Protein AF-A0A2M8B486-F1 (afdb_monomer_lite)

Foldseek 3Di:
DPPPVVVVVCVVVVVVVVVVPPPPPPQWDQDDDDPDGIDRPLLVLLVVLLVVLVVVVLCVVPVVLSVVLVVLSVVLVVCVVVVVPVVSSVSSNVSSVSSNCRPDPDDDDDDDDDDDDDDDDPDDDPLDDKDKDKDWVVNDDAAQDKIKIWMAIDQAQWKAKDPPRGTDHRIDMDIDGHRDDDDIDMDGHGD

Sequence (191 aa):
MQNRSMLKIVAAVGAFMFLGVLAGCAGLEYAPKRSIMYYHKELPAAERAVEAARAAGKDKECPAEFQAAEKAKNDAYEIYWSCRTKEGIAKANESAALAKALCPPKPVPVVVVAPPPPPPPPAPAPAVAPAVSLSANPPAVDAGKCTTLFWSSENADGASIDHGIGDVGKSGSRQVCPTATTLYTVTAMGA

Secondary structure (DSSP, 8-state):
--HHHHHHHHHHHHHHHHHHTT--TTSEEEEEETTEEEEETHHHHHHHHHHHHHHTTHHHHSHHHHHHHHHHHHHHHHHHHTT-HHHHHHHHHHHHHHHHT-S-S-PPP--------SS-PPPPPP-PPPEEEEEEESS---TT--EEEEEEEESEEEEEETTTTEEE-SEEEEEE--SS-----EEEEE-

Structure (mmCIF, N/CA/C/O backbone):
data_AF-A0A2M8B486-F1
#
_entry.id   AF-A0A2M8B486-F1
#
loop_
_atom_site.group_PDB
_atom_site.id
_atom_site.type_symbol
_atom_site.label_atom_id
_atom_site.label_alt_id
_atom_site.label_comp_id
_atom_site.label_asym_id
_atom_site.label_entity_id
_atom_site.label_seq_id
_atom_site.pdbx_PDB_ins_code
_atom_site.Cartn_x
_atom_site.Cartn_y
_atom_site.Cartn_z
_atom_site.occupancy
_atom_site.B_iso_or_equiv
_atom_site.auth_seq_id
_atom_site.auth_comp_id
_atom_site.auth_asym_id
_atom_site.auth_atom_id
_atom_site.pdbx_PDB_model_num
ATOM 1 N N . MET A 1 1 ? 53.245 3.792 36.524 1.00 49.22 1 MET A N 1
ATOM 2 C CA . MET A 1 1 ? 51.823 4.144 36.291 1.00 49.22 1 MET A CA 1
ATOM 3 C C . MET A 1 1 ? 51.512 4.232 34.786 1.00 49.22 1 MET A C 1
ATOM 5 O O . MET A 1 1 ? 51.006 5.245 34.333 1.00 49.22 1 MET A O 1
ATOM 9 N N . GLN A 1 2 ? 51.791 3.182 33.998 1.00 51.16 2 GLN A N 1
ATOM 10 C CA . GLN A 1 2 ? 51.629 3.226 32.526 1.00 51.16 2 GLN A CA 1
ATOM 11 C C . GLN A 1 2 ? 50.678 2.140 31.970 1.00 51.16 2 GLN A C 1
ATOM 13 O O . GLN A 1 2 ? 50.113 2.313 30.897 1.00 51.16 2 GLN A O 1
ATOM 18 N N . ASN A 1 3 ? 50.373 1.086 32.744 1.00 50.91 3 ASN A N 1
ATOM 19 C CA . ASN A 1 3 ? 49.586 -0.065 32.263 1.00 50.91 3 ASN A CA 1
ATOM 20 C C . ASN A 1 3 ? 48.061 0.025 32.462 1.00 50.91 3 ASN A C 1
ATOM 22 O O . ASN A 1 3 ? 47.328 -0.756 31.863 1.00 50.91 3 ASN A O 1
ATOM 26 N N . ARG A 1 4 ? 47.542 0.949 33.287 1.00 51.78 4 ARG A N 1
ATOM 27 C CA . ARG A 1 4 ? 46.089 1.030 33.566 1.00 51.78 4 ARG A CA 1
ATOM 28 C C . ARG A 1 4 ? 45.306 1.869 32.550 1.00 51.78 4 ARG A C 1
ATOM 30 O O . ARG A 1 4 ? 44.139 1.571 32.317 1.00 51.78 4 ARG A O 1
ATOM 37 N N . SER A 1 5 ? 45.933 2.876 31.935 1.00 53.91 5 SER A N 1
ATOM 38 C CA . SER A 1 5 ? 45.291 3.679 30.877 1.00 53.91 5 SER A CA 1
ATOM 39 C C . SER A 1 5 ? 45.311 2.975 29.525 1.00 53.91 5 SER A C 1
ATOM 41 O O . SER A 1 5 ? 44.316 3.018 28.810 1.00 53.91 5 SER A O 1
ATOM 43 N N . MET A 1 6 ? 46.392 2.263 29.197 1.00 52.47 6 MET A N 1
ATOM 44 C CA . MET A 1 6 ? 46.506 1.567 27.914 1.00 52.47 6 MET A CA 1
ATOM 45 C C . MET A 1 6 ? 45.517 0.393 27.807 1.00 52.47 6 MET A C 1
ATOM 47 O O . MET A 1 6 ? 44.898 0.214 26.767 1.00 52.47 6 MET A O 1
ATOM 51 N N . LEU A 1 7 ? 45.262 -0.327 28.909 1.00 49.34 7 LEU A N 1
ATOM 52 C CA . LEU A 1 7 ? 44.279 -1.419 28.949 1.00 49.34 7 LEU A CA 1
ATOM 53 C C . LEU A 1 7 ? 42.830 -0.926 28.772 1.00 49.34 7 LEU A C 1
ATOM 55 O O . LEU A 1 7 ? 42.022 -1.604 28.145 1.00 49.34 7 LEU A O 1
ATOM 59 N N . LYS A 1 8 ? 42.501 0.274 29.272 1.00 52.25 8 LYS A N 1
ATOM 60 C CA . LYS A 1 8 ? 41.175 0.888 29.083 1.00 52.25 8 LYS A CA 1
ATOM 61 C C . LYS A 1 8 ? 40.970 1.403 27.659 1.00 52.25 8 LYS A C 1
ATOM 63 O O . LYS A 1 8 ? 39.870 1.283 27.133 1.00 52.25 8 LYS A O 1
ATOM 68 N N . ILE A 1 9 ? 42.021 1.926 27.026 1.00 53.03 9 ILE A N 1
ATOM 69 C CA . ILE A 1 9 ? 41.973 2.377 25.628 1.00 53.03 9 ILE A CA 1
ATOM 70 C C . ILE A 1 9 ? 41.895 1.171 24.681 1.00 53.03 9 ILE A C 1
ATOM 72 O O . ILE A 1 9 ? 41.074 1.176 23.773 1.00 53.03 9 ILE A O 1
ATOM 76 N N . VAL A 1 10 ? 42.650 0.096 24.934 1.00 53.81 10 VAL A N 1
ATOM 77 C CA . VAL A 1 10 ? 42.570 -1.150 24.147 1.00 53.81 10 VAL A CA 1
ATOM 78 C C . VAL A 1 10 ? 41.212 -1.844 24.322 1.00 53.81 10 VAL A C 1
ATOM 80 O O . VAL A 1 10 ? 40.665 -2.342 23.344 1.00 53.81 10 VAL A O 1
ATOM 83 N N . ALA A 1 11 ? 40.609 -1.813 25.517 1.00 51.97 11 ALA A N 1
ATOM 84 C CA . ALA A 1 11 ? 39.259 -2.341 25.737 1.00 51.97 11 ALA A CA 1
ATOM 85 C C . ALA A 1 11 ? 38.162 -1.493 25.060 1.00 51.97 11 ALA A C 1
ATOM 87 O O . ALA A 1 11 ? 37.227 -2.051 24.491 1.00 51.97 11 ALA A O 1
ATOM 88 N N . ALA A 1 12 ? 38.284 -0.161 25.067 1.00 49.56 12 ALA A N 1
ATOM 89 C CA . ALA A 1 12 ? 37.322 0.733 24.417 1.00 49.56 12 ALA A CA 1
ATOM 90 C C . ALA A 1 12 ? 37.430 0.698 22.883 1.00 49.56 12 ALA A C 1
ATOM 92 O O . ALA A 1 12 ? 36.411 0.669 22.197 1.00 49.56 12 ALA A O 1
ATOM 93 N N . VAL A 1 13 ? 38.650 0.628 22.341 1.00 52.00 13 VAL A N 1
ATOM 94 C CA . VAL A 1 13 ? 38.891 0.494 20.896 1.00 52.00 13 VAL A CA 1
ATOM 95 C C . VAL A 1 13 ? 38.542 -0.918 20.418 1.00 52.00 13 VAL A C 1
ATOM 97 O O . VAL A 1 13 ? 37.916 -1.050 19.375 1.00 52.00 13 VAL A O 1
ATOM 100 N N . GLY A 1 14 ? 38.827 -1.965 21.201 1.00 47.16 14 GLY A N 1
ATOM 101 C CA . GLY A 1 14 ? 38.457 -3.351 20.888 1.00 47.16 14 GLY A CA 1
ATOM 102 C C . GLY A 1 14 ? 36.947 -3.615 20.907 1.00 47.16 14 GLY A C 1
ATOM 103 O O . GLY A 1 14 ? 36.447 -4.328 20.039 1.00 47.16 14 GLY A O 1
ATOM 104 N N . ALA A 1 15 ? 36.200 -2.990 21.825 1.00 50.72 15 ALA A N 1
ATOM 105 C CA . ALA A 1 15 ? 34.739 -3.091 21.868 1.00 50.72 15 ALA A CA 1
ATOM 106 C C . ALA A 1 15 ? 34.063 -2.335 20.709 1.00 50.72 15 ALA A C 1
ATOM 108 O O . ALA A 1 15 ? 33.085 -2.824 20.148 1.00 50.72 15 ALA A O 1
ATOM 109 N N . PHE A 1 16 ? 34.613 -1.190 20.288 1.00 48.75 16 PHE A N 1
ATOM 110 C CA . PHE A 1 16 ? 34.116 -0.462 19.115 1.00 48.75 16 PHE A CA 1
ATOM 111 C C . PHE A 1 16 ? 34.514 -1.130 17.788 1.00 48.75 16 PHE A C 1
ATOM 113 O O . PHE A 1 16 ? 33.738 -1.099 16.836 1.00 48.75 16 PHE A O 1
ATOM 120 N N . MET A 1 17 ? 35.676 -1.795 17.722 1.00 46.78 17 MET A N 1
ATOM 121 C CA . MET A 1 17 ? 36.088 -2.562 16.538 1.00 46.78 17 MET A CA 1
ATOM 122 C C . MET A 1 17 ? 35.272 -3.853 16.369 1.00 46.78 17 MET A C 1
ATOM 124 O O . MET A 1 17 ? 34.935 -4.202 15.244 1.00 46.78 17 MET A O 1
ATOM 128 N N . PHE A 1 18 ? 34.865 -4.525 17.454 1.00 48.09 18 PHE A N 1
ATOM 129 C CA . PHE A 1 18 ? 33.963 -5.686 17.361 1.00 48.09 18 PHE A CA 1
ATOM 130 C C . PHE A 1 18 ? 32.520 -5.308 16.983 1.00 48.09 18 PHE A C 1
ATOM 132 O O . PHE A 1 18 ? 31.848 -6.082 16.306 1.00 48.09 18 PHE A O 1
ATOM 139 N N . LEU A 1 19 ? 32.061 -4.106 17.348 1.00 51.62 19 LEU A N 1
ATOM 140 C CA . LEU A 1 19 ? 30.770 -3.558 16.904 1.00 51.62 19 LEU A CA 1
ATOM 141 C C . LEU A 1 19 ? 30.806 -2.976 15.478 1.00 51.62 19 LEU A C 1
ATOM 143 O O . LEU A 1 19 ? 29.752 -2.813 14.868 1.00 51.62 19 LEU A O 1
ATOM 147 N N . GLY A 1 20 ? 31.992 -2.684 14.933 1.00 49.03 20 GLY A N 1
ATOM 148 C CA . GLY A 1 20 ? 32.162 -2.110 13.592 1.00 49.03 20 GLY A CA 1
ATOM 149 C C . GLY A 1 20 ? 32.431 -3.120 12.468 1.00 49.03 20 GLY A C 1
ATOM 150 O O . GLY A 1 20 ? 32.193 -2.804 11.307 1.00 49.03 20 GLY A O 1
ATOM 151 N N . VAL A 1 21 ? 32.904 -4.333 12.778 1.00 50.09 21 VAL A N 1
ATOM 152 C CA . VAL A 1 21 ? 33.402 -5.297 11.766 1.00 50.09 21 VAL A CA 1
ATOM 153 C C . VAL A 1 21 ? 32.325 -6.259 11.226 1.00 50.09 21 VAL A C 1
ATOM 155 O O . VAL A 1 21 ? 32.546 -6.927 10.222 1.00 50.09 21 VAL A O 1
ATOM 158 N N . LEU A 1 22 ? 31.115 -6.272 11.795 1.00 52.28 22 LEU A N 1
ATOM 159 C CA . LEU A 1 22 ? 29.965 -7.004 11.231 1.00 52.28 22 LEU A CA 1
ATOM 160 C C . LEU A 1 22 ? 29.017 -6.118 10.407 1.00 52.28 22 LEU A C 1
ATOM 162 O O . LEU A 1 22 ? 27.930 -6.553 10.028 1.00 52.28 22 LEU A O 1
ATOM 166 N N . ALA A 1 23 ? 29.422 -4.892 10.071 1.00 53.28 23 ALA A N 1
ATOM 167 C CA . ALA A 1 23 ? 28.777 -4.135 9.005 1.00 53.28 23 ALA A CA 1
ATOM 168 C C . ALA A 1 23 ? 29.240 -4.708 7.656 1.00 53.28 23 ALA A C 1
ATOM 170 O O . ALA A 1 23 ? 30.125 -4.171 6.994 1.00 53.28 23 ALA A O 1
ATOM 171 N N . GLY A 1 24 ? 28.667 -5.852 7.272 1.00 47.78 24 GLY A N 1
ATOM 172 C CA . GLY A 1 24 ? 28.840 -6.438 5.950 1.00 47.78 24 GLY A CA 1
ATOM 173 C C . GLY A 1 24 ? 28.403 -5.443 4.874 1.00 47.78 24 GLY A C 1
ATOM 174 O O . GLY A 1 24 ? 27.223 -5.336 4.544 1.00 47.78 24 GLY A O 1
ATOM 175 N N . CYS A 1 25 ? 29.360 -4.723 4.295 1.00 45.41 25 CYS A N 1
ATOM 176 C CA . CYS A 1 25 ? 29.161 -3.803 3.173 1.00 45.41 25 CYS A CA 1
ATOM 177 C C . CYS A 1 25 ? 28.947 -4.539 1.833 1.00 45.41 25 CYS A C 1
ATOM 179 O O . CYS A 1 25 ? 29.426 -4.091 0.798 1.00 45.41 25 CYS A O 1
ATOM 181 N N . ALA A 1 26 ? 28.241 -5.675 1.843 1.00 59.41 26 ALA A N 1
ATOM 182 C CA . ALA A 1 26 ? 27.927 -6.474 0.655 1.00 59.41 26 ALA A CA 1
ATOM 183 C C . ALA A 1 26 ? 26.413 -6.656 0.425 1.00 59.41 26 ALA A C 1
ATOM 185 O O . ALA A 1 26 ? 26.010 -7.409 -0.453 1.00 59.41 26 ALA A O 1
ATOM 186 N N . GLY A 1 27 ? 25.553 -5.989 1.207 1.00 70.19 27 GLY A N 1
ATOM 187 C CA . GLY A 1 27 ? 24.091 -6.034 1.032 1.00 70.19 27 GLY A CA 1
ATOM 188 C C . GLY A 1 27 ? 23.426 -7.366 1.407 1.00 70.19 27 GLY A C 1
ATOM 189 O O . GLY A 1 27 ? 22.201 -7.420 1.493 1.00 70.19 27 GLY A O 1
ATOM 190 N N . LEU A 1 28 ? 24.214 -8.407 1.687 1.00 82.50 28 LEU A N 1
ATOM 191 C CA . LEU A 1 28 ? 23.763 -9.711 2.156 1.00 82.50 28 LEU A CA 1
ATOM 192 C C . LEU A 1 28 ? 24.060 -9.886 3.656 1.00 82.50 28 LEU A C 1
ATOM 194 O O . LEU A 1 28 ? 25.159 -9.592 4.122 1.00 82.50 28 LEU A O 1
ATOM 198 N N . GLU A 1 29 ? 23.079 -10.383 4.399 1.00 86.38 29 GLU A N 1
ATOM 199 C CA . GLU A 1 29 ? 23.121 -10.721 5.819 1.00 86.38 29 GLU A CA 1
ATOM 200 C C . GLU A 1 29 ? 23.006 -12.242 5.975 1.00 86.38 29 GLU A C 1
ATOM 202 O O . GLU A 1 29 ? 22.260 -12.918 5.257 1.00 86.38 29 GLU A O 1
ATOM 207 N N . TYR A 1 30 ? 23.776 -12.792 6.910 1.00 83.81 30 TYR A N 1
ATOM 208 C CA . TYR A 1 30 ? 23.681 -14.199 7.270 1.00 83.81 30 TYR A CA 1
ATOM 209 C C . TYR A 1 30 ? 22.398 -14.425 8.072 1.00 83.81 30 TYR A C 1
ATOM 211 O O . TYR A 1 30 ? 22.266 -13.944 9.196 1.00 83.81 30 TYR A O 1
ATOM 219 N N . ALA A 1 31 ? 21.454 -15.151 7.486 1.00 83.88 31 ALA A N 1
ATOM 220 C CA . ALA A 1 31 ? 20.162 -15.445 8.091 1.00 83.88 31 ALA A CA 1
ATOM 221 C C . ALA A 1 31 ? 19.650 -16.771 7.518 1.00 83.88 31 ALA A C 1
ATOM 223 O O . ALA A 1 31 ? 18.816 -16.772 6.615 1.00 83.88 31 ALA A O 1
ATOM 224 N N . PRO A 1 32 ? 20.206 -17.908 7.962 1.00 81.69 32 PRO A N 1
ATOM 225 C CA . PRO A 1 32 ? 19.958 -19.193 7.330 1.00 81.69 32 PRO A CA 1
ATOM 226 C C . PRO A 1 32 ? 18.470 -19.546 7.396 1.00 81.69 32 PRO A C 1
ATOM 228 O O . PRO A 1 32 ? 17.905 -19.752 8.470 1.00 81.69 32 PRO A O 1
ATOM 231 N N . LYS A 1 33 ? 17.841 -19.633 6.223 1.00 78.88 33 LYS A N 1
ATOM 232 C CA . LYS A 1 33 ? 16.454 -20.064 6.043 1.00 78.88 33 LYS A CA 1
ATOM 233 C C . LYS A 1 33 ? 16.382 -21.025 4.865 1.00 78.88 33 LYS A C 1
ATOM 235 O O . LYS A 1 33 ? 16.917 -20.772 3.788 1.00 78.88 33 LYS A O 1
ATOM 240 N N . ARG A 1 34 ? 15.689 -22.152 5.056 1.00 77.25 34 ARG A N 1
ATOM 241 C CA . ARG A 1 34 ? 15.673 -23.259 4.080 1.00 77.25 34 ARG A CA 1
ATOM 242 C C . ARG A 1 34 ? 17.115 -23.608 3.642 1.00 77.25 34 ARG A C 1
ATOM 244 O O . ARG A 1 34 ? 17.974 -23.798 4.496 1.00 77.25 34 ARG A O 1
ATOM 251 N N . SER A 1 35 ? 17.374 -23.686 2.335 1.00 75.88 35 SER A N 1
ATOM 252 C CA . SER A 1 35 ? 18.676 -24.026 1.740 1.00 75.88 35 SER A CA 1
ATOM 253 C C . SER A 1 35 ? 19.569 -22.812 1.440 1.00 75.88 35 SER A C 1
ATOM 255 O O . SER A 1 35 ? 20.649 -22.989 0.884 1.00 75.88 35 SER A O 1
ATOM 257 N N . ILE A 1 36 ? 19.136 -21.584 1.759 1.00 81.25 36 ILE A N 1
ATOM 258 C CA . ILE A 1 36 ? 19.895 -20.355 1.488 1.00 81.25 36 ILE A CA 1
ATOM 259 C C . ILE A 1 36 ? 20.463 -19.824 2.805 1.00 81.25 36 ILE A C 1
ATOM 261 O O . ILE A 1 36 ? 19.755 -19.644 3.793 1.00 81.25 36 ILE A O 1
ATOM 265 N N . MET A 1 37 ? 21.771 -19.585 2.813 1.00 83.75 37 MET A N 1
ATOM 266 C CA . MET A 1 37 ? 22.510 -19.163 4.004 1.00 83.75 37 MET A CA 1
ATOM 267 C C . MET A 1 37 ? 22.601 -17.633 4.136 1.00 83.75 37 MET A C 1
ATOM 269 O O . MET A 1 37 ? 22.623 -17.101 5.245 1.00 83.75 37 MET A O 1
ATOM 273 N N . TYR A 1 38 ? 22.603 -16.930 3.002 1.00 85.31 38 TYR A N 1
ATOM 274 C CA . TYR A 1 38 ? 22.754 -15.479 2.921 1.00 85.31 38 TYR A CA 1
ATOM 275 C C . TYR A 1 38 ? 21.577 -14.856 2.173 1.00 85.31 38 TYR A C 1
ATOM 277 O O . TYR A 1 38 ? 21.250 -15.265 1.058 1.00 85.31 38 TYR A O 1
ATOM 285 N N . TYR A 1 39 ? 20.964 -13.845 2.778 1.00 87.12 39 TYR A N 1
ATOM 286 C CA . TYR A 1 39 ? 19.828 -13.111 2.226 1.00 87.12 39 TYR A CA 1
ATOM 287 C C . TYR A 1 39 ? 20.156 -11.643 2.090 1.00 87.12 39 TYR A C 1
ATOM 289 O O . TYR A 1 39 ? 21.015 -11.139 2.797 1.00 87.12 39 TYR A O 1
ATOM 297 N N . HIS A 1 40 ? 19.436 -10.930 1.233 1.00 90.19 40 HIS A N 1
ATOM 298 C CA . HIS A 1 40 ? 19.507 -9.474 1.247 1.00 90.19 40 HIS A CA 1
ATOM 299 C C . HIS A 1 40 ? 19.037 -8.967 2.611 1.00 90.19 40 HIS A C 1
ATOM 301 O O . HIS A 1 40 ? 18.016 -9.441 3.113 1.00 90.19 40 HIS A O 1
ATOM 307 N N . LYS A 1 41 ? 19.807 -8.056 3.219 1.00 88.88 41 LYS A N 1
ATOM 308 C CA . LYS A 1 41 ? 19.651 -7.590 4.614 1.00 88.88 41 LYS A CA 1
ATOM 309 C C . LYS A 1 41 ? 18.225 -7.157 4.977 1.00 88.88 41 LYS A C 1
ATOM 311 O O . LYS A 1 41 ? 17.831 -7.206 6.137 1.00 88.88 41 LYS A O 1
ATOM 316 N N . GLU A 1 42 ? 17.439 -6.734 3.992 1.00 90.50 42 GLU A N 1
ATOM 317 C CA . GLU A 1 42 ? 16.063 -6.279 4.150 1.00 90.50 42 GLU A CA 1
ATOM 318 C C . GLU A 1 42 ? 15.125 -7.415 4.576 1.00 90.50 42 GLU A C 1
ATOM 320 O O . GLU A 1 42 ? 14.239 -7.185 5.398 1.00 90.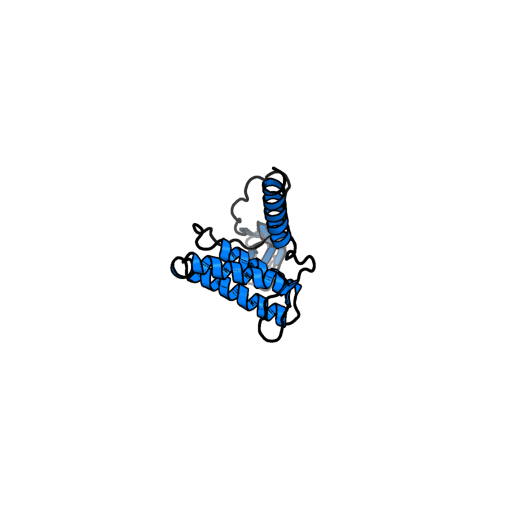50 42 GLU A O 1
ATOM 325 N N . LEU A 1 43 ? 15.340 -8.646 4.091 1.00 89.25 43 LEU A N 1
ATOM 326 C CA . LEU A 1 43 ? 14.516 -9.799 4.464 1.00 89.25 43 LEU A CA 1
ATOM 327 C C . LEU A 1 43 ? 14.704 -10.189 5.951 1.00 89.25 43 LEU A C 1
ATOM 329 O O . LEU A 1 43 ? 13.706 -10.221 6.680 1.00 89.25 43 LEU A O 1
ATOM 333 N N . PRO A 1 44 ? 15.937 -10.379 6.467 1.00 92.44 44 PRO A N 1
ATOM 334 C CA . PRO A 1 44 ? 16.163 -10.600 7.898 1.00 92.44 44 PRO A CA 1
ATOM 335 C C . PRO A 1 44 ? 15.796 -9.388 8.762 1.00 92.44 44 PRO A C 1
ATOM 337 O O . PRO A 1 44 ? 15.322 -9.544 9.888 1.00 92.44 44 PRO A O 1
ATOM 340 N N . ALA A 1 45 ? 15.964 -8.164 8.255 1.00 86.25 45 ALA A N 1
ATOM 341 C CA . ALA A 1 45 ? 15.541 -6.966 8.974 1.00 86.25 45 ALA A CA 1
ATOM 342 C C . ALA A 1 45 ? 14.016 -6.891 9.162 1.00 86.25 45 ALA A C 1
ATOM 344 O O . ALA A 1 45 ? 13.567 -6.463 10.228 1.00 86.25 45 ALA A O 1
ATOM 345 N N . ALA A 1 46 ? 13.224 -7.320 8.173 1.00 83.06 46 ALA A N 1
ATOM 346 C CA . ALA A 1 46 ? 11.767 -7.396 8.283 1.00 83.06 46 ALA A CA 1
ATOM 347 C C . ALA A 1 46 ? 11.324 -8.389 9.364 1.00 83.06 46 ALA A C 1
ATOM 349 O O . ALA A 1 46 ? 10.448 -8.079 10.169 1.00 83.06 46 ALA A O 1
ATOM 350 N N . GLU A 1 47 ? 11.987 -9.542 9.455 1.00 92.94 47 GLU A N 1
ATOM 351 C CA . GLU A 1 47 ? 11.783 -10.488 10.556 1.00 92.94 47 GLU A CA 1
ATOM 352 C C . GLU A 1 47 ? 12.079 -9.881 11.915 1.00 92.94 47 GLU A C 1
ATOM 354 O O . GLU A 1 47 ? 11.229 -9.930 12.801 1.00 92.94 47 GLU A O 1
ATOM 359 N N . ARG A 1 48 ? 13.254 -9.262 12.070 1.00 91.94 48 ARG A N 1
ATOM 360 C CA . ARG A 1 48 ? 13.629 -8.602 13.324 1.00 91.94 48 ARG A CA 1
ATOM 361 C C . ARG A 1 48 ? 12.611 -7.531 13.724 1.00 91.94 48 ARG A C 1
ATOM 363 O O . ARG A 1 48 ? 12.330 -7.386 14.907 1.00 91.94 48 ARG A O 1
ATOM 370 N N . ALA A 1 49 ? 12.039 -6.804 12.762 1.00 85.25 49 ALA A N 1
ATOM 371 C CA . ALA A 1 49 ? 11.007 -5.803 13.025 1.00 85.25 49 ALA A CA 1
ATOM 372 C C . ALA A 1 49 ? 9.680 -6.425 13.499 1.00 85.25 49 ALA A C 1
ATOM 374 O O . ALA A 1 49 ? 9.107 -5.956 14.480 1.00 85.25 49 ALA A O 1
ATOM 375 N N . VAL A 1 50 ? 9.211 -7.490 12.841 1.00 87.50 50 VAL A N 1
ATOM 376 C CA . VAL A 1 50 ? 7.990 -8.217 13.234 1.00 87.50 50 VAL A CA 1
ATOM 377 C C . VAL A 1 50 ? 8.151 -8.865 14.614 1.00 87.50 50 VAL A C 1
ATOM 379 O O . VAL A 1 50 ? 7.257 -8.750 15.451 1.00 87.50 50 VAL A O 1
ATOM 382 N N . GLU A 1 51 ? 9.301 -9.480 14.894 1.00 89.81 51 GLU A N 1
ATOM 383 C CA . GLU A 1 51 ? 9.589 -10.071 16.206 1.00 89.81 51 GLU A CA 1
ATOM 384 C C . GLU A 1 51 ? 9.722 -9.012 17.304 1.00 89.81 51 GLU A C 1
ATOM 386 O O . GLU A 1 51 ? 9.218 -9.203 18.407 1.00 89.81 51 GLU A O 1
ATOM 391 N N . ALA A 1 52 ? 10.324 -7.854 17.013 1.00 86.81 52 ALA A N 1
ATOM 392 C CA . ALA A 1 52 ? 10.353 -6.741 17.959 1.00 86.81 52 ALA A CA 1
ATOM 393 C C . ALA A 1 52 ? 8.937 -6.242 18.297 1.00 86.81 52 ALA A C 1
ATOM 395 O O . ALA A 1 52 ? 8.646 -5.954 19.458 1.00 86.81 52 ALA A O 1
ATOM 396 N N . ALA A 1 53 ? 8.035 -6.186 17.313 1.00 86.94 53 ALA A N 1
ATOM 397 C CA . ALA A 1 53 ? 6.644 -5.819 17.557 1.00 86.94 53 ALA A CA 1
ATOM 398 C C . ALA A 1 53 ? 5.885 -6.878 18.371 1.00 86.94 53 ALA A C 1
ATOM 400 O O . ALA A 1 53 ? 5.109 -6.531 19.263 1.00 86.94 53 ALA A O 1
ATOM 401 N N . ARG A 1 54 ? 6.150 -8.165 18.120 1.00 92.00 54 ARG A N 1
ATOM 402 C CA . ARG A 1 54 ? 5.627 -9.274 18.929 1.00 92.00 54 ARG A CA 1
ATOM 403 C C . ARG A 1 54 ? 6.120 -9.182 20.372 1.00 92.00 54 ARG A C 1
ATOM 405 O O . ARG A 1 54 ? 5.331 -9.288 21.303 1.00 92.00 54 ARG A O 1
ATOM 412 N N . ALA A 1 55 ? 7.411 -8.919 20.568 1.00 91.12 55 ALA A N 1
ATOM 413 C CA . ALA A 1 55 ? 8.005 -8.723 21.889 1.00 91.12 55 ALA A CA 1
ATOM 414 C C . ALA A 1 55 ? 7.403 -7.514 22.628 1.00 91.12 55 ALA A C 1
ATOM 416 O O . ALA A 1 55 ? 7.304 -7.528 23.853 1.00 91.12 55 ALA A O 1
ATOM 417 N N . ALA A 1 56 ? 6.946 -6.500 21.890 1.00 85.12 56 ALA A N 1
ATOM 418 C CA . ALA A 1 56 ? 6.207 -5.359 22.421 1.00 85.12 56 ALA A CA 1
ATOM 419 C C . ALA A 1 56 ? 4.705 -5.637 22.666 1.00 85.12 56 ALA A C 1
ATOM 421 O O . ALA A 1 56 ? 3.978 -4.719 23.039 1.00 85.12 56 ALA A O 1
ATOM 422 N N . GLY A 1 57 ? 4.222 -6.868 22.454 1.00 88.69 57 GLY A N 1
ATOM 423 C CA . GLY A 1 57 ? 2.828 -7.271 22.685 1.00 88.69 57 GLY A CA 1
ATOM 424 C C . GLY A 1 57 ? 1.830 -6.788 21.628 1.00 88.69 57 GLY A C 1
ATOM 425 O O . GLY A 1 57 ? 0.617 -6.888 21.832 1.00 88.69 57 GLY A O 1
ATOM 426 N N . LYS A 1 58 ? 2.314 -6.265 20.494 1.00 85.00 58 LYS A N 1
ATOM 427 C CA . LYS A 1 58 ? 1.472 -5.693 19.428 1.00 85.00 58 LYS A CA 1
ATOM 428 C C . LYS A 1 58 ? 0.612 -6.740 18.723 1.00 85.00 58 LYS A C 1
ATOM 430 O O . LYS A 1 58 ? -0.446 -6.412 18.201 1.00 85.00 58 LYS A O 1
ATOM 435 N N . ASP A 1 59 ? 1.024 -8.001 18.776 1.00 88.38 59 ASP A N 1
ATOM 436 C CA . ASP A 1 59 ? 0.263 -9.157 18.306 1.00 88.38 59 ASP A CA 1
ATOM 437 C C . ASP A 1 59 ? -1.058 -9.362 19.064 1.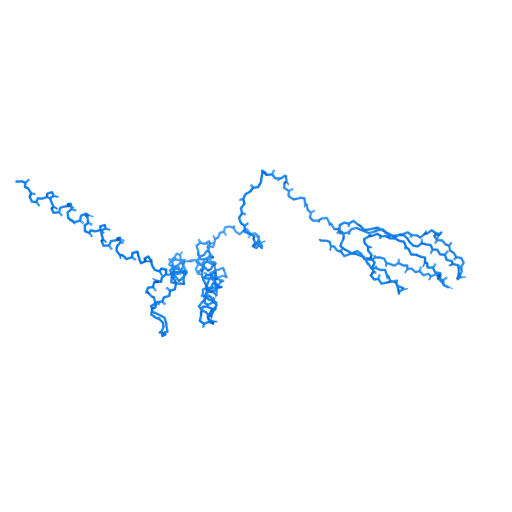00 88.38 59 ASP A C 1
ATOM 439 O O . ASP A 1 59 ? -2.024 -9.860 18.490 1.00 88.38 59 ASP A O 1
ATOM 443 N N . LYS A 1 60 ? -1.118 -8.948 20.335 1.00 89.38 60 LYS A N 1
ATOM 444 C CA . LYS A 1 60 ? -2.334 -8.998 21.164 1.00 89.38 60 LYS A CA 1
ATOM 445 C C . LYS A 1 60 ? -3.126 -7.696 21.114 1.00 89.38 60 LYS A C 1
ATOM 447 O O . LYS A 1 60 ? -4.349 -7.722 21.192 1.00 89.38 60 LYS A O 1
ATOM 452 N N . GLU A 1 61 ? -2.422 -6.572 21.018 1.00 83.38 61 GLU A N 1
ATOM 453 C CA . GLU A 1 61 ? -3.003 -5.229 21.081 1.00 83.38 61 GLU A CA 1
ATOM 454 C C . GLU A 1 61 ? -3.702 -4.834 19.766 1.00 83.38 61 GLU A C 1
ATOM 456 O O . GLU A 1 61 ? -4.787 -4.257 19.795 1.00 83.38 61 GLU A O 1
ATOM 461 N N . CYS A 1 62 ? -3.129 -5.198 18.613 1.00 83.81 62 CYS A N 1
ATOM 462 C CA . CYS A 1 62 ? -3.718 -4.981 17.289 1.00 83.81 62 CYS A CA 1
ATOM 463 C C . CYS A 1 62 ? -3.466 -6.195 16.362 1.00 83.81 62 CYS A C 1
ATOM 465 O O . CYS A 1 62 ? -2.568 -6.183 15.512 1.00 83.81 62 CYS A O 1
ATOM 467 N N . PRO A 1 63 ? -4.242 -7.288 16.527 1.00 85.56 63 PRO A N 1
ATOM 468 C CA . PRO A 1 63 ? -3.962 -8.564 15.870 1.00 85.56 63 PRO A CA 1
ATOM 469 C C . PRO A 1 63 ? -4.113 -8.509 14.346 1.00 85.56 63 PRO A C 1
ATOM 471 O O . PRO A 1 63 ? -3.347 -9.161 13.642 1.00 85.56 63 PRO A O 1
ATOM 474 N N . ALA A 1 64 ? -5.060 -7.735 13.810 1.00 83.94 64 ALA A N 1
ATOM 475 C CA . ALA A 1 64 ? -5.286 -7.661 12.365 1.00 83.94 64 ALA A CA 1
ATOM 476 C C . ALA A 1 64 ? -4.114 -6.978 11.640 1.00 83.94 64 ALA A C 1
ATOM 478 O O . ALA A 1 64 ? -3.616 -7.474 10.628 1.00 83.94 64 ALA A O 1
ATOM 479 N N . GLU A 1 65 ? -3.635 -5.866 12.189 1.00 82.81 65 GLU A N 1
ATOM 480 C CA . GLU A 1 65 ? -2.500 -5.103 11.682 1.00 82.81 65 GLU A CA 1
ATOM 481 C C . GLU A 1 65 ? -1.201 -5.904 11.817 1.00 82.81 65 GLU A C 1
ATOM 483 O O . GLU A 1 65 ? -0.400 -5.955 10.880 1.00 82.81 65 GLU A O 1
ATOM 488 N N . PHE A 1 66 ? -1.018 -6.595 12.948 1.00 87.44 66 PHE A N 1
ATOM 489 C CA . PHE A 1 66 ? 0.122 -7.485 13.150 1.00 87.44 66 PHE A CA 1
ATOM 490 C C . PHE A 1 66 ? 0.130 -8.624 12.117 1.00 87.44 66 PHE A C 1
ATOM 492 O O . PHE A 1 66 ? 1.154 -8.862 11.472 1.00 87.44 66 PHE A O 1
ATOM 499 N N . GLN A 1 67 ? -1.019 -9.268 11.874 1.00 87.88 67 GLN A N 1
ATOM 500 C CA . GLN A 1 67 ? -1.149 -10.308 10.846 1.00 87.88 67 GLN A CA 1
ATOM 501 C C . GLN A 1 67 ? -0.856 -9.785 9.432 1.00 87.88 67 GLN A C 1
ATOM 503 O O . GLN A 1 67 ? -0.250 -10.496 8.629 1.00 87.88 67 GLN A O 1
ATOM 508 N N . ALA A 1 68 ? -1.208 -8.535 9.114 1.00 83.31 68 ALA A N 1
ATOM 509 C CA . ALA A 1 68 ? -0.847 -7.925 7.834 1.00 83.31 68 ALA A CA 1
ATOM 510 C C . ALA A 1 68 ? 0.679 -7.770 7.674 1.00 83.31 68 ALA A C 1
ATOM 512 O O . ALA A 1 68 ? 1.221 -8.087 6.610 1.00 83.31 68 ALA A O 1
ATOM 513 N N . ALA A 1 69 ? 1.386 -7.357 8.733 1.00 82.81 69 ALA A N 1
ATOM 514 C CA . ALA A 1 69 ? 2.847 -7.269 8.733 1.00 82.81 69 ALA A CA 1
ATOM 515 C C . ALA A 1 69 ? 3.509 -8.653 8.578 1.00 82.81 69 ALA A C 1
ATOM 517 O O . ALA A 1 69 ? 4.454 -8.798 7.793 1.00 82.81 69 ALA A O 1
ATOM 518 N N . GLU A 1 70 ? 2.990 -9.682 9.261 1.00 88.94 70 GLU A N 1
ATOM 519 C CA . GLU A 1 70 ? 3.455 -11.070 9.118 1.00 88.94 70 GLU A CA 1
ATOM 520 C C . GLU A 1 70 ? 3.218 -11.629 7.714 1.00 88.94 70 GLU A C 1
ATOM 522 O O . GLU A 1 70 ? 4.104 -12.271 7.144 1.00 88.94 70 GLU A O 1
ATOM 527 N N . LYS A 1 71 ? 2.046 -11.362 7.130 1.00 89.62 71 LYS A N 1
ATOM 528 C CA . LYS A 1 71 ? 1.734 -11.773 5.761 1.00 89.62 71 LYS A CA 1
ATOM 529 C C . LYS A 1 71 ? 2.689 -11.117 4.766 1.00 89.62 71 LYS A C 1
ATOM 531 O O . LYS A 1 71 ? 3.269 -11.819 3.944 1.00 89.62 71 LYS A O 1
ATOM 536 N N . ALA A 1 72 ? 2.910 -9.806 4.872 1.00 77.06 72 ALA A N 1
ATOM 537 C CA . ALA A 1 72 ? 3.835 -9.087 3.996 1.00 77.06 72 ALA A CA 1
ATOM 538 C C . ALA A 1 72 ? 5.274 -9.632 4.093 1.00 77.06 72 ALA A C 1
ATOM 540 O O . ALA A 1 72 ? 5.947 -9.764 3.073 1.00 77.06 72 ALA A O 1
ATOM 541 N N . LYS A 1 73 ? 5.725 -10.016 5.297 1.00 92.12 73 LYS A N 1
ATOM 542 C CA . LYS A 1 73 ? 7.020 -10.683 5.514 1.00 92.12 73 LYS A CA 1
ATOM 543 C C . LYS A 1 73 ? 7.095 -12.012 4.759 1.00 92.12 73 LYS A C 1
ATOM 545 O O . LYS A 1 73 ? 8.092 -12.285 4.100 1.00 92.12 73 LYS A O 1
ATOM 550 N N . ASN A 1 74 ? 6.058 -12.844 4.856 1.00 89.12 74 ASN A N 1
ATOM 551 C CA . ASN A 1 74 ? 6.028 -14.149 4.191 1.00 89.12 74 ASN A CA 1
ATOM 552 C C . ASN A 1 74 ? 5.965 -13.996 2.661 1.00 89.12 74 ASN A C 1
ATOM 554 O O . ASN A 1 74 ? 6.736 -14.644 1.956 1.00 89.12 74 ASN A O 1
ATOM 558 N N . ASP A 1 75 ? 5.129 -13.079 2.162 1.00 88.38 75 ASP A N 1
ATOM 559 C CA . ASP A 1 75 ? 5.040 -12.748 0.736 1.00 88.38 75 ASP A CA 1
ATOM 560 C C . ASP A 1 75 ? 6.401 -12.269 0.192 1.00 88.38 75 ASP A C 1
ATOM 562 O O . ASP A 1 75 ? 6.797 -12.652 -0.906 1.00 88.38 75 ASP A O 1
ATOM 566 N N . ALA A 1 76 ? 7.159 -11.480 0.965 1.00 85.88 76 ALA A N 1
ATOM 567 C CA . ALA A 1 76 ? 8.496 -11.028 0.580 1.00 85.88 76 ALA A CA 1
ATOM 568 C C . ALA A 1 76 ? 9.469 -12.189 0.326 1.00 85.88 76 ALA A C 1
ATOM 570 O O . ALA A 1 76 ? 10.208 -12.161 -0.660 1.00 85.88 76 ALA A O 1
ATOM 571 N N . TYR A 1 77 ? 9.443 -13.224 1.172 1.00 88.38 77 TYR A N 1
ATOM 572 C CA . TYR A 1 77 ? 10.259 -14.426 0.985 1.00 88.38 77 TYR A CA 1
ATOM 573 C C . TYR A 1 77 ? 9.831 -15.245 -0.231 1.00 88.38 77 TYR A C 1
ATOM 575 O O . TYR A 1 77 ? 10.691 -15.683 -0.991 1.00 88.38 77 TYR A O 1
ATOM 583 N N . GLU A 1 78 ? 8.529 -15.415 -0.457 1.00 87.75 78 GLU A N 1
ATOM 584 C CA . GLU A 1 78 ? 8.018 -16.138 -1.628 1.00 87.75 78 GLU A CA 1
ATOM 585 C C . GLU A 1 78 ? 8.367 -15.410 -2.938 1.00 87.75 78 GLU A C 1
ATOM 587 O O . GLU A 1 78 ? 8.863 -16.017 -3.888 1.00 87.75 78 GLU A O 1
ATOM 592 N N . ILE A 1 79 ? 8.214 -14.082 -2.975 1.00 81.19 79 ILE A N 1
ATOM 593 C CA . ILE A 1 79 ? 8.617 -13.260 -4.124 1.00 81.19 79 ILE A CA 1
ATOM 594 C C . ILE A 1 79 ? 10.136 -13.346 -4.340 1.00 81.19 79 ILE A C 1
ATOM 596 O O . ILE A 1 79 ? 10.589 -13.545 -5.471 1.00 81.19 79 ILE A O 1
ATOM 600 N N . TYR A 1 80 ? 10.930 -13.260 -3.271 1.00 85.75 80 TYR A N 1
ATOM 601 C CA . TYR A 1 80 ? 12.384 -13.401 -3.331 1.00 85.75 80 TYR A CA 1
ATOM 602 C C . TYR A 1 80 ? 12.817 -14.773 -3.869 1.00 85.75 80 TYR A C 1
ATOM 604 O O . TYR A 1 80 ? 13.677 -14.850 -4.747 1.00 85.75 80 TYR A O 1
ATOM 612 N N . TRP A 1 81 ? 12.184 -15.855 -3.407 1.00 86.06 81 TRP A N 1
ATOM 613 C CA . TRP A 1 81 ? 12.434 -17.213 -3.896 1.00 86.06 81 TRP A CA 1
ATOM 614 C C . TRP A 1 81 ? 11.932 -17.449 -5.325 1.00 86.06 81 TRP A C 1
ATOM 616 O O . TRP A 1 81 ? 12.487 -18.299 -6.013 1.00 86.06 81 TRP A O 1
ATOM 626 N N . SER A 1 82 ? 10.980 -16.648 -5.817 1.00 88.12 82 SER A N 1
ATOM 627 C CA . SER A 1 82 ? 10.599 -16.598 -7.241 1.00 88.12 82 SER A CA 1
ATOM 628 C C . SER A 1 82 ? 11.590 -15.820 -8.128 1.00 88.12 82 SER A C 1
ATOM 630 O O . SER A 1 82 ? 11.262 -15.456 -9.255 1.00 88.12 82 SER A O 1
ATOM 632 N N . CYS A 1 83 ? 12.792 -15.523 -7.618 1.00 88.81 83 CYS A N 1
ATOM 633 C CA . CYS A 1 83 ? 13.845 -14.732 -8.269 1.00 88.81 83 CYS A CA 1
ATOM 634 C C . CYS A 1 83 ? 13.465 -13.275 -8.588 1.00 88.81 83 CYS A C 1
ATOM 636 O O . CYS A 1 83 ? 14.208 -12.569 -9.273 1.00 88.81 83 CYS A O 1
ATOM 638 N N . ARG A 1 84 ? 12.357 -12.769 -8.037 1.00 89.44 84 ARG A N 1
ATOM 639 C CA . ARG A 1 84 ? 11.948 -11.362 -8.152 1.00 89.44 84 ARG A CA 1
ATOM 640 C C . ARG A 1 84 ? 12.546 -10.541 -7.015 1.00 89.44 84 ARG A C 1
ATOM 642 O O . ARG A 1 84 ? 11.846 -9.958 -6.195 1.00 89.44 84 ARG A O 1
ATOM 649 N N . THR A 1 85 ? 13.876 -10.491 -6.963 1.00 85.81 85 THR A N 1
ATOM 650 C CA . THR A 1 85 ? 14.643 -9.919 -5.842 1.00 85.81 85 THR A CA 1
ATOM 651 C C . THR A 1 85 ? 14.248 -8.482 -5.500 1.00 85.81 85 THR A C 1
ATOM 653 O O . THR A 1 85 ? 14.051 -8.170 -4.330 1.00 85.81 85 THR A O 1
ATOM 656 N N . LYS A 1 86 ? 14.080 -7.605 -6.501 1.00 83.88 86 LYS A N 1
ATOM 657 C CA . LYS A 1 86 ? 13.685 -6.201 -6.272 1.00 83.88 86 LYS A CA 1
ATOM 658 C C . LYS A 1 86 ? 12.304 -6.092 -5.619 1.00 83.88 86 LYS A C 1
ATOM 660 O O . LYS A 1 86 ? 12.137 -5.322 -4.678 1.00 83.88 86 LYS A O 1
ATOM 665 N N . GLU A 1 87 ? 11.341 -6.882 -6.091 1.00 82.94 87 GLU A N 1
ATOM 666 C CA . GLU A 1 87 ? 9.984 -6.925 -5.534 1.00 82.94 87 GLU A CA 1
ATOM 667 C C . GLU A 1 87 ? 9.982 -7.537 -4.126 1.00 82.94 87 GLU A C 1
ATOM 669 O O . GLU A 1 87 ? 9.337 -7.002 -3.229 1.00 82.94 87 GLU A O 1
ATOM 674 N N . GLY A 1 88 ? 10.755 -8.604 -3.901 1.00 83.31 88 GLY A N 1
ATOM 675 C CA . GLY A 1 88 ? 10.886 -9.241 -2.588 1.00 83.31 88 GLY A CA 1
ATOM 676 C C . GLY A 1 88 ? 11.496 -8.300 -1.548 1.00 83.31 88 GLY A C 1
ATOM 677 O O . GLY A 1 88 ? 10.987 -8.193 -0.437 1.00 83.31 88 GLY A O 1
ATOM 678 N N . ILE A 1 89 ? 12.529 -7.539 -1.923 1.00 84.06 89 ILE A N 1
ATOM 679 C CA . ILE A 1 89 ? 13.137 -6.511 -1.064 1.00 84.06 89 ILE A CA 1
ATOM 680 C C . ILE A 1 89 ? 12.149 -5.377 -0.774 1.00 84.06 89 ILE A C 1
ATOM 682 O O . ILE A 1 89 ? 12.028 -4.944 0.372 1.00 84.06 89 ILE A O 1
ATOM 686 N N . ALA A 1 90 ? 11.419 -4.900 -1.787 1.00 81.12 90 ALA A N 1
ATOM 687 C CA . ALA A 1 90 ? 10.396 -3.874 -1.593 1.00 81.12 90 ALA A CA 1
ATOM 688 C C . ALA A 1 90 ? 9.313 -4.347 -0.607 1.00 81.12 90 ALA A C 1
ATOM 690 O O . ALA A 1 90 ? 8.975 -3.624 0.330 1.00 81.12 90 ALA A O 1
ATOM 691 N N . LYS A 1 91 ? 8.850 -5.595 -0.751 1.00 80.44 91 LYS A N 1
ATOM 692 C CA . LYS A 1 91 ? 7.861 -6.212 0.139 1.00 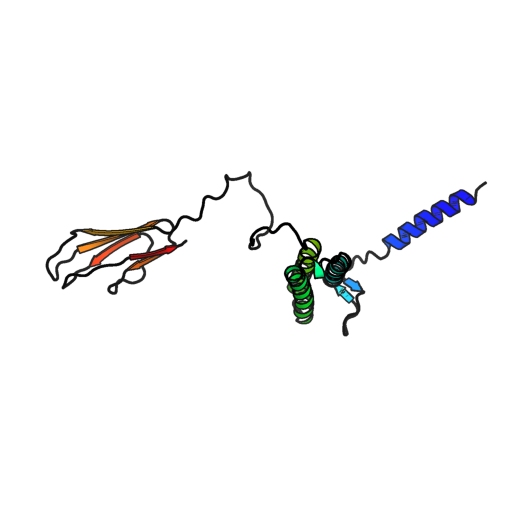80.44 91 LYS A CA 1
ATOM 693 C C . LYS A 1 91 ? 8.399 -6.436 1.562 1.00 80.44 91 LYS A C 1
ATOM 695 O O . LYS A 1 91 ? 7.665 -6.247 2.531 1.00 80.44 91 LYS A O 1
ATOM 700 N N . ALA A 1 92 ? 9.682 -6.772 1.718 1.00 84.38 92 ALA A N 1
ATOM 701 C CA . ALA A 1 92 ? 10.325 -6.889 3.029 1.00 84.38 92 ALA A CA 1
ATOM 702 C C . ALA A 1 92 ? 10.396 -5.532 3.750 1.00 84.38 92 ALA A C 1
ATOM 704 O O . ALA A 1 92 ? 10.065 -5.434 4.932 1.00 84.38 92 ALA A O 1
ATOM 705 N N . ASN A 1 93 ? 10.747 -4.464 3.029 1.00 84.81 93 ASN A N 1
ATOM 706 C CA . ASN A 1 93 ? 10.738 -3.105 3.573 1.00 84.81 93 ASN A CA 1
ATOM 707 C C . ASN A 1 93 ? 9.324 -2.648 3.973 1.00 84.81 93 ASN A C 1
ATOM 709 O O . ASN A 1 93 ? 9.166 -2.045 5.034 1.00 84.81 93 ASN A O 1
ATOM 713 N N . GLU A 1 94 ? 8.303 -2.974 3.172 1.00 81.38 94 GLU A N 1
ATOM 714 C CA . GLU A 1 94 ? 6.891 -2.733 3.509 1.00 81.38 94 GLU A CA 1
ATOM 715 C C . GLU A 1 94 ? 6.505 -3.443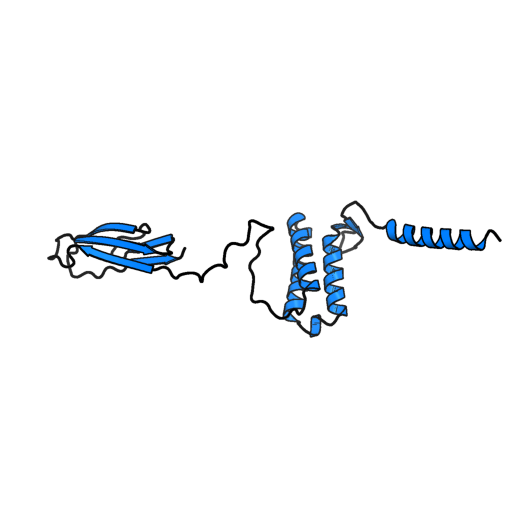 4.814 1.00 81.38 94 GLU A C 1
ATOM 717 O O . GLU A 1 94 ? 5.982 -2.810 5.728 1.00 81.38 94 GLU A O 1
ATOM 722 N N . SER A 1 95 ? 6.831 -4.732 4.951 1.00 83.69 95 SER A N 1
ATOM 723 C CA . SER A 1 95 ? 6.579 -5.492 6.182 1.00 83.69 95 SER A CA 1
ATOM 724 C C . SER A 1 95 ? 7.274 -4.879 7.402 1.00 83.69 95 SER A C 1
ATOM 726 O O . SER A 1 95 ? 6.646 -4.692 8.445 1.00 83.69 95 SER A O 1
ATOM 728 N N . ALA A 1 96 ? 8.550 -4.505 7.269 1.00 83.75 96 ALA A N 1
ATOM 729 C CA . ALA A 1 96 ? 9.301 -3.867 8.345 1.00 83.75 96 ALA A CA 1
ATOM 730 C C . ALA A 1 96 ? 8.682 -2.524 8.766 1.00 83.75 96 ALA A C 1
ATOM 732 O O . ALA A 1 96 ? 8.697 -2.183 9.950 1.00 83.75 96 ALA A O 1
ATOM 733 N N . ALA A 1 97 ? 8.152 -1.756 7.808 1.00 81.81 97 ALA A N 1
ATOM 734 C CA . ALA A 1 97 ? 7.459 -0.500 8.069 1.00 81.81 97 ALA A CA 1
ATOM 735 C C . ALA A 1 97 ? 6.121 -0.733 8.781 1.00 81.81 97 ALA A C 1
ATOM 737 O O . ALA A 1 97 ? 5.876 -0.100 9.807 1.00 81.81 97 ALA A O 1
ATOM 738 N N . LEU A 1 98 ? 5.311 -1.683 8.297 1.00 81.56 98 LEU A N 1
ATOM 739 C CA . LEU A 1 98 ? 4.060 -2.083 8.943 1.00 81.56 98 LEU A CA 1
ATOM 740 C C . LEU A 1 98 ? 4.309 -2.498 10.394 1.00 81.56 98 LEU A C 1
ATOM 742 O O . LEU A 1 98 ? 3.659 -1.958 11.278 1.00 81.56 98 LEU A O 1
ATOM 746 N N . ALA A 1 99 ? 5.300 -3.363 10.643 1.00 83.81 99 ALA A N 1
ATOM 747 C CA . ALA A 1 99 ? 5.655 -3.846 11.978 1.00 83.81 99 ALA A CA 1
ATOM 748 C C . ALA A 1 99 ? 6.068 -2.721 12.947 1.00 83.81 99 ALA A C 1
ATOM 750 O O . ALA A 1 99 ? 5.661 -2.710 14.108 1.00 83.81 99 ALA A O 1
ATOM 751 N N . LYS A 1 100 ? 6.860 -1.748 12.479 1.00 84.81 100 LYS A N 1
ATOM 752 C CA . LYS A 1 100 ? 7.281 -0.591 13.291 1.00 84.81 100 LYS A CA 1
ATOM 753 C C . LYS A 1 100 ? 6.141 0.386 13.564 1.00 84.81 100 LYS A C 1
ATOM 755 O O . LYS A 1 100 ? 6.157 1.056 14.591 1.00 84.81 100 LYS A O 1
ATOM 760 N N . ALA A 1 101 ? 5.184 0.475 12.646 1.00 81.50 101 ALA A N 1
ATOM 761 C CA . ALA A 1 101 ? 4.032 1.358 12.740 1.00 81.50 101 ALA A CA 1
ATOM 762 C C . ALA A 1 101 ? 2.806 0.675 13.367 1.00 81.50 101 ALA A C 1
ATOM 764 O O . ALA A 1 101 ? 1.714 1.218 13.256 1.00 81.50 101 ALA A O 1
ATOM 765 N N . LEU A 1 102 ? 2.952 -0.495 14.003 1.00 78.25 102 LEU A N 1
ATOM 766 C CA . LEU A 1 102 ? 1.823 -1.227 14.574 1.00 78.25 102 LEU A CA 1
ATOM 767 C C . LEU A 1 102 ? 1.146 -0.475 15.719 1.00 78.25 102 LEU A C 1
ATOM 769 O O . LEU A 1 102 ? 1.787 0.110 16.593 1.00 78.25 102 LEU A O 1
ATOM 773 N N . CYS A 1 103 ? -0.180 -0.569 15.713 1.00 67.19 103 CYS A N 1
ATOM 774 C CA . CYS A 1 103 ? -1.091 0.136 16.601 1.00 67.19 103 CYS A CA 1
ATOM 775 C C . CYS A 1 103 ? -0.884 1.675 16.616 1.00 67.19 103 CYS A C 1
ATOM 777 O O . CYS A 1 103 ? -0.733 2.258 17.694 1.00 67.19 103 CYS A O 1
ATOM 779 N N . PRO A 1 104 ? -0.876 2.370 15.459 1.00 62.91 104 PRO A N 1
ATOM 780 C CA . PRO A 1 104 ? -0.975 3.825 15.444 1.00 62.91 104 PRO A CA 1
ATOM 781 C C . PRO A 1 104 ? -2.444 4.233 15.699 1.00 62.91 104 PRO A C 1
ATOM 783 O O . PRO A 1 104 ? -3.352 3.443 15.422 1.00 62.91 104 PRO A O 1
ATOM 786 N N . PRO A 1 105 ? -2.745 5.452 16.191 1.00 48.16 105 PRO A N 1
ATOM 787 C CA . PRO A 1 105 ? -4.117 5.951 16.162 1.00 48.16 105 PRO A CA 1
ATOM 788 C C . PRO A 1 105 ? -4.558 6.009 14.698 1.00 48.16 105 PRO A C 1
ATOM 790 O O . PRO A 1 105 ? -4.018 6.786 13.916 1.00 48.16 105 PRO A O 1
ATOM 793 N N . LYS A 1 106 ? -5.474 5.111 14.329 1.00 40.69 106 LYS A N 1
ATOM 794 C CA . LYS A 1 106 ? -5.932 4.830 12.964 1.00 40.69 106 LYS A CA 1
ATOM 795 C C . LYS A 1 106 ? -6.038 6.088 12.089 1.00 40.69 106 LYS A C 1
ATOM 797 O O . LYS A 1 106 ? -6.978 6.862 12.267 1.00 40.69 106 LYS A O 1
ATOM 802 N N . PRO A 1 107 ? -5.180 6.251 11.071 1.00 42.06 107 PRO A N 1
ATOM 803 C CA . PRO A 1 107 ? -5.505 7.045 9.902 1.00 42.06 107 PRO A CA 1
ATOM 804 C C . PRO A 1 107 ? -6.249 6.140 8.906 1.00 42.06 107 PRO A C 1
ATOM 806 O O . PRO A 1 107 ? -5.879 4.987 8.688 1.00 42.06 107 PRO A O 1
ATOM 809 N N . VAL A 1 108 ? -7.332 6.659 8.331 1.00 33.09 108 VAL A N 1
ATOM 810 C CA . VAL A 1 108 ? -8.089 6.082 7.202 1.00 33.09 108 VAL A CA 1
ATOM 811 C C . VAL A 1 108 ? -7.141 5.721 6.030 1.00 33.09 108 VAL A C 1
ATOM 813 O O . VAL A 1 108 ? -6.051 6.284 5.942 1.00 33.09 108 VAL A O 1
ATOM 816 N N . PRO A 1 109 ? -7.505 4.772 5.146 1.00 36.31 109 PRO A N 1
ATOM 817 C CA . PRO A 1 109 ? -6.576 4.138 4.212 1.00 36.31 109 PRO A CA 1
ATOM 818 C C . PRO A 1 109 ? -5.977 5.157 3.236 1.00 36.31 109 PRO A C 1
ATOM 820 O O . PRO A 1 109 ? -6.712 5.913 2.605 1.00 36.31 109 PRO A O 1
ATOM 823 N N . VAL A 1 110 ? -4.650 5.146 3.077 1.00 36.59 110 VAL A N 1
ATOM 824 C CA . VAL A 1 110 ? -3.947 5.949 2.066 1.00 36.59 110 VAL A CA 1
ATOM 825 C C . VAL A 1 110 ? -3.237 5.019 1.082 1.00 36.59 110 VAL A C 1
ATOM 827 O O . VAL A 1 110 ? -2.396 4.204 1.457 1.00 36.59 110 VAL A O 1
ATOM 830 N N . VAL A 1 111 ? -3.627 5.154 -0.185 1.00 34.31 111 VAL A N 1
ATOM 831 C CA . VAL A 1 111 ? -3.015 4.589 -1.396 1.00 34.31 111 VAL A CA 1
ATOM 832 C C . VAL A 1 111 ? -1.609 5.197 -1.596 1.00 34.31 111 VAL A C 1
ATOM 834 O O . VAL A 1 111 ? -1.408 6.382 -1.356 1.00 34.31 111 VAL A O 1
ATOM 837 N N . VAL A 1 112 ? -0.621 4.394 -2.005 1.00 39.72 112 VAL A N 1
ATOM 838 C CA . VAL A 1 112 ? 0.818 4.748 -2.089 1.00 39.72 112 VAL A CA 1
ATOM 839 C C . VAL A 1 112 ? 1.118 5.840 -3.140 1.00 39.72 112 VAL A C 1
ATOM 841 O O . VAL A 1 112 ? 0.693 5.680 -4.279 1.00 39.72 112 VAL A O 1
ATOM 844 N N . VAL A 1 113 ? 1.942 6.864 -2.828 1.00 30.61 113 VAL A N 1
ATOM 845 C CA . VAL A 1 113 ? 2.690 7.688 -3.823 1.00 30.61 113 VAL A CA 1
ATOM 846 C C . VAL A 1 113 ? 4.092 8.101 -3.288 1.00 30.61 113 VAL A C 1
ATOM 848 O O . VAL A 1 113 ? 4.267 8.273 -2.085 1.00 30.61 113 VAL A O 1
ATOM 851 N N . ALA A 1 114 ? 5.089 8.218 -4.185 1.00 29.80 114 ALA A N 1
ATOM 852 C CA . ALA A 1 114 ? 6.540 8.493 -3.999 1.00 29.80 114 ALA A CA 1
ATOM 853 C C . ALA A 1 114 ? 6.919 10.023 -3.787 1.00 29.80 114 ALA A C 1
ATOM 855 O O . ALA A 1 114 ? 5.997 10.830 -3.747 1.00 29.80 114 ALA A O 1
ATOM 856 N N . PRO A 1 115 ? 8.214 10.456 -3.614 1.00 46.94 115 PRO A N 1
ATOM 857 C CA . PRO A 1 115 ? 8.701 11.643 -2.817 1.00 46.94 115 PRO A CA 1
ATOM 858 C C . PRO A 1 115 ? 8.678 13.099 -3.451 1.00 46.94 115 PRO A C 1
ATOM 860 O O . PRO A 1 115 ? 8.470 13.190 -4.657 1.00 46.94 115 PRO A O 1
ATOM 863 N N . PRO A 1 116 ? 8.913 14.231 -2.688 1.00 47.56 116 PRO A N 1
ATOM 864 C CA . PRO A 1 116 ? 8.369 15.635 -2.884 1.00 47.56 116 PRO A CA 1
ATOM 865 C C . PRO A 1 116 ? 9.423 16.789 -3.160 1.00 47.56 116 PRO A C 1
ATOM 867 O O . PRO A 1 116 ? 10.589 16.405 -3.275 1.00 47.56 116 PRO A O 1
ATOM 870 N N . PRO A 1 117 ? 9.190 18.164 -3.167 1.00 49.31 117 PRO A N 1
ATOM 871 C CA . PRO A 1 117 ? 7.992 19.077 -3.214 1.00 49.31 117 PRO A CA 1
ATOM 872 C C . PRO A 1 117 ? 8.074 20.383 -4.120 1.00 49.31 117 PRO A C 1
ATOM 874 O O . PRO A 1 117 ? 9.119 21.028 -4.201 1.00 49.31 117 PRO A O 1
ATOM 877 N N . PRO A 1 118 ? 6.959 20.919 -4.671 1.00 47.97 118 PRO A N 1
ATOM 878 C CA . PRO A 1 118 ? 6.753 22.367 -4.934 1.00 47.97 118 PRO A CA 1
ATOM 879 C C . PRO A 1 118 ? 6.002 23.062 -3.767 1.00 47.97 118 PRO A C 1
ATOM 881 O O . PRO A 1 118 ? 5.399 22.352 -2.960 1.00 47.97 118 PRO A O 1
ATOM 884 N N . PRO A 1 119 ? 6.030 24.412 -3.625 1.00 50.84 119 PRO A N 1
ATOM 885 C CA . PRO A 1 119 ? 5.429 25.133 -2.489 1.00 50.84 119 PRO A CA 1
ATOM 886 C C . PRO A 1 119 ? 3.962 24.739 -2.294 1.00 50.84 119 PRO A C 1
ATOM 888 O O . PRO A 1 119 ? 3.300 24.464 -3.294 1.00 50.84 119 PRO A O 1
ATOM 891 N N . PRO A 1 120 ? 3.457 24.703 -1.045 1.00 53.88 120 PRO A N 1
ATOM 892 C CA . PRO A 1 120 ? 2.178 24.079 -0.730 1.00 53.88 120 PRO A CA 1
ATOM 893 C C . PRO A 1 120 ? 1.060 24.680 -1.594 1.00 53.88 120 PRO A C 1
ATOM 895 O O . PRO A 1 120 ? 0.725 25.855 -1.420 1.00 53.88 120 PRO A O 1
ATOM 898 N N . PRO A 1 121 ? 0.474 23.900 -2.521 1.00 59.00 121 PRO A N 1
ATOM 899 C CA . PRO A 1 121 ? -0.780 24.271 -3.147 1.00 59.00 121 PRO A CA 1
ATOM 900 C C . PRO A 1 121 ? -1.876 24.209 -2.074 1.00 59.00 121 PRO A C 1
ATOM 902 O O . PRO A 1 121 ? -1.818 23.336 -1.199 1.00 59.00 121 PRO A O 1
ATOM 905 N N . PRO A 1 122 ? -2.870 25.112 -2.099 1.00 60.50 122 PRO A N 1
ATOM 906 C CA . PRO A 1 122 ? -4.013 25.021 -1.197 1.00 60.50 122 PRO A CA 1
ATOM 907 C C . PRO A 1 122 ? -4.673 23.635 -1.322 1.00 60.50 122 PRO A C 1
ATOM 909 O O . PRO A 1 122 ? -4.726 23.065 -2.411 1.00 60.50 122 PRO A O 1
ATOM 912 N N . ALA A 1 123 ? -5.106 23.077 -0.188 1.00 45.94 123 ALA A N 1
ATOM 913 C CA . ALA A 1 123 ? -5.583 21.698 -0.039 1.00 45.94 123 ALA A CA 1
ATOM 914 C C . ALA A 1 123 ? -6.600 21.256 -1.127 1.00 45.94 123 ALA A C 1
ATOM 916 O O . ALA A 1 123 ? -7.410 22.084 -1.552 1.00 45.94 123 ALA A O 1
ATOM 917 N N . PRO A 1 124 ? -6.623 19.969 -1.550 1.00 47.09 124 PRO A N 1
ATOM 918 C CA . PRO A 1 124 ? -7.571 19.488 -2.556 1.00 47.09 124 PRO A CA 1
ATOM 919 C C . PRO A 1 124 ? -9.021 19.626 -2.080 1.00 47.09 124 PRO A C 1
ATOM 921 O O . PRO A 1 124 ? -9.399 19.112 -1.026 1.00 47.09 124 PRO A O 1
ATOM 924 N N . ALA A 1 125 ? -9.823 20.323 -2.883 1.00 49.38 125 ALA A N 1
ATOM 925 C CA . ALA A 1 125 ? -11.268 20.409 -2.738 1.00 49.38 125 ALA A CA 1
ATOM 926 C C . ALA A 1 125 ? -11.922 19.024 -2.966 1.00 49.38 125 ALA A C 1
ATOM 928 O O . ALA A 1 125 ? -11.351 18.198 -3.681 1.00 49.38 125 ALA A O 1
ATOM 929 N N . PRO A 1 126 ? -13.095 18.743 -2.366 1.00 48.75 126 PRO A N 1
ATOM 930 C CA . PRO A 1 126 ? -13.808 17.472 -2.525 1.00 48.75 126 PRO A CA 1
ATOM 931 C C . PRO A 1 126 ? -13.973 17.083 -4.003 1.00 48.75 126 PRO A C 1
ATOM 933 O O . PRO A 1 126 ? -14.260 17.945 -4.831 1.00 48.75 126 PRO A O 1
ATOM 936 N N . ALA A 1 127 ? -13.809 15.791 -4.322 1.00 53.44 127 ALA A N 1
ATOM 937 C CA . ALA A 1 127 ? -14.038 15.258 -5.665 1.00 53.44 127 ALA A CA 1
ATOM 938 C C . ALA A 1 127 ? -15.460 15.621 -6.121 1.00 53.44 127 ALA A C 1
ATOM 940 O O . ALA A 1 127 ? -16.448 15.169 -5.538 1.00 53.44 127 ALA A O 1
ATOM 941 N N . VAL A 1 128 ? -15.549 16.509 -7.111 1.00 59.22 128 VAL A N 1
ATOM 942 C CA . VAL A 1 128 ? -16.816 17.035 -7.618 1.00 59.22 128 VAL A CA 1
ATOM 943 C C . VAL A 1 128 ? -17.462 15.951 -8.471 1.00 59.22 128 VAL A C 1
ATOM 945 O O . VAL A 1 128 ? -16.829 15.426 -9.384 1.00 59.22 128 VAL A O 1
ATOM 948 N N . ALA A 1 129 ? -18.708 15.592 -8.162 1.00 66.50 129 ALA A N 1
ATOM 949 C CA . ALA A 1 129 ? -19.448 14.619 -8.957 1.00 66.50 129 ALA A CA 1
ATOM 950 C C . ALA A 1 129 ? -19.551 15.087 -10.426 1.00 66.50 129 ALA A C 1
ATOM 952 O O . ALA A 1 129 ? -19.702 16.292 -10.666 1.00 66.50 129 ALA A O 1
ATOM 953 N N . PRO A 1 130 ? -19.499 14.167 -11.407 1.00 76.44 130 PRO A N 1
ATOM 954 C CA . PRO A 1 130 ? -19.754 14.513 -12.796 1.00 76.44 130 PRO A CA 1
ATOM 955 C C . PRO A 1 130 ? -21.162 15.094 -12.940 1.00 76.44 130 PRO A C 1
ATOM 957 O O . PRO A 1 130 ? -22.140 14.509 -12.472 1.00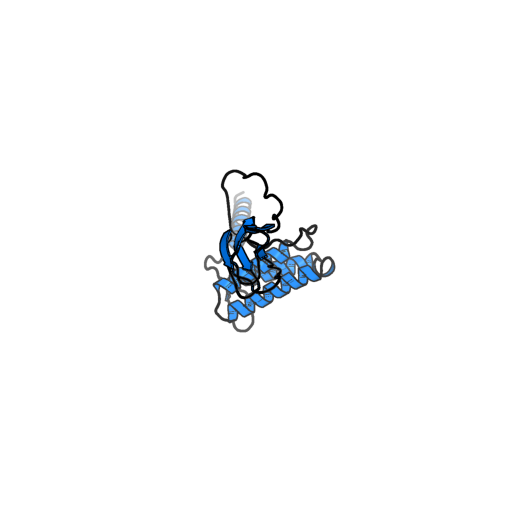 76.44 130 PRO A O 1
ATOM 960 N N . ALA A 1 131 ? -21.263 16.240 -13.603 1.00 77.81 131 ALA A N 1
ATOM 961 C CA . ALA A 1 131 ? -22.528 16.861 -13.971 1.00 77.81 131 ALA A CA 1
ATOM 962 C C . ALA A 1 131 ? -22.697 16.783 -15.488 1.00 77.81 131 ALA A C 1
ATOM 964 O O . ALA A 1 131 ? -21.722 16.858 -16.230 1.00 77.81 131 ALA A O 1
ATOM 965 N N . VAL A 1 132 ? -23.928 16.635 -15.973 1.00 85.31 132 VAL A N 1
ATOM 966 C CA . VAL A 1 132 ? -24.208 16.613 -17.412 1.00 85.31 132 VAL A CA 1
ATOM 967 C C . VAL A 1 132 ? -25.532 17.285 -17.724 1.00 85.31 132 VAL A C 1
ATOM 969 O O . VAL A 1 132 ? -26.497 17.165 -16.972 1.00 85.31 132 VAL A O 1
ATOM 972 N N . SER A 1 133 ? -25.561 18.003 -18.840 1.00 82.38 133 SER A N 1
ATOM 973 C CA . SER A 1 133 ? -26.744 18.652 -19.385 1.00 82.38 133 SER A CA 1
ATOM 974 C C . SER A 1 133 ? -27.014 18.147 -20.801 1.00 82.38 133 SER A C 1
ATOM 976 O O . SER A 1 133 ? -26.085 17.892 -21.571 1.00 82.38 133 SER A O 1
ATOM 978 N N . LEU A 1 134 ? -28.295 17.988 -21.130 1.00 85.88 134 LEU A N 1
ATOM 979 C CA . LEU A 1 134 ? -28.789 17.613 -22.451 1.00 85.88 134 LEU A CA 1
ATOM 980 C C . LEU A 1 134 ? -29.959 18.527 -22.805 1.00 85.88 134 LEU A C 1
ATOM 982 O O . LEU A 1 134 ? -30.851 18.752 -21.990 1.00 85.88 134 LEU A O 1
ATOM 986 N N . SER A 1 135 ? -29.957 19.043 -24.028 1.00 81.00 135 SER A N 1
ATOM 987 C CA . SER A 1 135 ? -31.020 19.891 -24.563 1.00 81.00 135 SER A CA 1
ATOM 988 C C . SER A 1 135 ? -31.300 19.548 -26.023 1.00 81.00 135 SER A C 1
ATOM 990 O O . SER A 1 135 ? -30.439 19.006 -26.712 1.00 81.00 135 SER A O 1
ATOM 992 N N . ALA A 1 136 ? -32.504 19.858 -26.496 1.00 81.69 136 ALA A N 1
ATOM 993 C CA . ALA A 1 136 ? -32.914 19.664 -27.882 1.00 81.69 136 ALA A CA 1
ATOM 994 C C . ALA A 1 136 ? -33.425 20.988 -28.456 1.00 81.69 136 ALA A C 1
ATOM 996 O O . ALA A 1 136 ? -34.202 21.684 -27.797 1.00 81.69 136 ALA A O 1
ATOM 997 N N . ASN A 1 137 ? -33.016 21.333 -29.679 1.00 79.12 137 ASN A N 1
ATOM 998 C CA . ASN A 1 137 ? -33.518 22.510 -30.381 1.00 79.12 137 ASN A CA 1
ATOM 999 C C . ASN A 1 137 ? -33.911 22.162 -31.832 1.00 79.12 137 ASN A C 1
ATOM 1001 O O . ASN A 1 137 ? -33.024 21.848 -32.635 1.00 79.12 137 ASN A O 1
ATOM 1005 N N . PRO A 1 138 ? -35.209 22.231 -32.188 1.00 76.19 138 PRO A N 1
ATOM 1006 C CA . PRO A 1 138 ? -36.346 22.587 -31.323 1.00 76.19 138 PRO A CA 1
ATOM 1007 C C . PRO A 1 138 ? -36.704 21.479 -30.303 1.00 76.19 138 PRO A C 1
ATOM 1009 O O . PRO A 1 138 ? -36.478 20.299 -30.577 1.00 76.19 138 PRO A O 1
ATOM 1012 N N . PRO A 1 139 ? -37.284 21.818 -29.134 1.00 71.12 139 PRO A N 1
ATOM 1013 C CA . PRO A 1 139 ? -37.609 20.843 -28.084 1.00 71.12 139 PRO A CA 1
ATOM 1014 C C . PRO A 1 139 ? -38.802 19.936 -28.429 1.00 71.12 139 PRO A C 1
ATOM 1016 O O . PRO A 1 139 ? -38.989 18.900 -27.796 1.00 71.12 139 PRO A O 1
ATOM 1019 N N . ALA A 1 140 ? -39.600 20.311 -29.432 1.00 76.69 140 ALA A N 1
ATOM 1020 C CA . ALA A 1 140 ? -40.691 19.513 -29.972 1.00 76.69 140 ALA A CA 1
ATOM 1021 C C . ALA A 1 140 ? -40.647 19.552 -31.503 1.00 76.69 140 ALA A C 1
ATOM 1023 O O . ALA A 1 140 ? -40.433 20.610 -32.100 1.00 76.69 140 ALA A O 1
ATOM 1024 N N . VAL A 1 141 ? -40.848 18.393 -32.125 1.00 79.38 141 VAL A N 1
ATOM 1025 C CA . VAL A 1 141 ? -40.881 18.206 -33.578 1.00 79.38 141 VAL A CA 1
ATOM 1026 C C . VAL A 1 141 ? -42.002 17.241 -33.943 1.00 79.38 141 VAL A C 1
ATOM 1028 O O . VAL A 1 141 ? -42.286 16.315 -33.183 1.00 79.38 141 VAL A O 1
ATOM 1031 N N . ASP A 1 142 ? -42.624 17.438 -35.107 1.00 81.75 142 ASP A N 1
ATOM 1032 C CA . ASP A 1 142 ? -43.554 16.449 -35.658 1.00 81.75 142 ASP A CA 1
ATOM 1033 C C . ASP A 1 142 ? -42.823 15.134 -35.966 1.00 81.75 142 ASP A C 1
ATOM 1035 O O . ASP A 1 142 ? -41.619 15.121 -36.239 1.00 81.75 142 ASP A O 1
ATOM 1039 N N . ALA A 1 143 ? -43.551 14.018 -35.966 1.00 80.88 143 ALA A N 1
ATOM 1040 C CA . ALA A 1 143 ? -42.987 12.706 -36.268 1.00 80.88 143 ALA A CA 1
ATOM 1041 C C . ALA A 1 143 ? -42.200 12.707 -37.596 1.00 80.88 143 ALA A C 1
ATOM 1043 O O . ALA A 1 143 ? -42.705 13.112 -38.645 1.00 80.88 143 ALA A O 1
ATOM 1044 N N . GLY A 1 144 ? -40.948 12.248 -37.546 1.00 75.56 144 GLY A N 1
ATOM 1045 C CA . GLY A 1 144 ? -40.044 12.183 -38.697 1.00 75.56 144 GLY A CA 1
ATOM 1046 C C . GLY A 1 144 ? -39.358 13.508 -39.047 1.00 75.56 144 GLY A C 1
ATOM 1047 O O . GLY A 1 144 ? -38.538 13.542 -39.964 1.00 75.56 144 GLY A O 1
ATOM 1048 N N . LYS A 1 145 ? -39.648 14.600 -38.329 1.00 82.12 145 LYS A N 1
ATOM 1049 C CA . LYS A 1 145 ? -38.863 15.837 -38.395 1.00 82.12 145 LYS A CA 1
ATOM 1050 C C . LYS A 1 145 ? -37.659 15.745 -37.462 1.00 82.12 145 LYS A C 1
ATOM 1052 O O . LYS A 1 145 ? -37.644 14.974 -36.506 1.00 82.12 145 LYS A O 1
ATOM 1057 N N . CYS A 1 146 ? -36.630 16.524 -37.773 1.00 78.94 146 CYS A N 1
ATOM 1058 C CA . CYS A 1 146 ? -35.356 16.450 -37.077 1.00 78.94 146 CYS A CA 1
ATOM 1059 C C . CYS A 1 146 ? -35.202 17.568 -36.045 1.00 78.94 146 CYS A C 1
ATOM 1061 O O . CYS A 1 146 ? -35.564 18.714 -36.303 1.00 78.94 146 CYS A O 1
ATOM 1063 N N . THR A 1 147 ? -34.600 17.233 -34.911 1.00 77.75 147 THR A N 1
ATOM 1064 C CA . THR A 1 147 ? -34.127 18.164 -33.885 1.00 77.75 147 THR A CA 1
ATOM 1065 C C . THR A 1 147 ? -32.645 17.926 -33.630 1.00 77.75 147 THR A C 1
ATOM 1067 O O . THR A 1 147 ? -32.129 16.835 -33.888 1.00 77.75 147 THR A O 1
ATOM 1070 N N . THR A 1 148 ? -31.936 18.945 -33.157 1.00 84.50 148 THR A N 1
ATOM 1071 C CA . THR A 1 148 ? -30.531 18.804 -32.777 1.00 84.50 148 THR A CA 1
ATOM 1072 C C . THR A 1 148 ? -30.430 18.679 -31.268 1.00 84.50 148 THR A C 1
ATOM 1074 O O . THR A 1 148 ? -30.835 19.585 -30.540 1.00 84.50 148 THR A O 1
ATOM 1077 N N . LEU A 1 149 ? -29.874 17.558 -30.809 1.00 83.12 149 LEU A N 1
ATOM 1078 C CA . LEU A 1 149 ? -29.475 17.363 -29.423 1.00 83.12 149 LEU A CA 1
ATOM 1079 C C . LEU A 1 149 ? -28.137 18.056 -29.183 1.00 83.12 149 LEU A C 1
ATOM 1081 O O . LEU A 1 149 ? -27.226 17.925 -29.998 1.00 83.12 149 LEU A O 1
ATOM 1085 N N . PHE A 1 150 ? -28.010 18.737 -28.054 1.00 79.38 150 PHE A N 1
ATOM 1086 C CA . PHE A 1 150 ? -26.785 19.355 -27.565 1.00 79.38 150 PHE A CA 1
ATOM 1087 C C . PHE A 1 150 ? -26.524 18.864 -26.151 1.00 79.38 150 PHE A C 1
ATOM 1089 O O . PHE A 1 150 ? -27.434 18.887 -25.319 1.00 79.38 150 PHE A O 1
ATOM 1096 N N . TRP A 1 151 ? -25.292 18.456 -25.870 1.00 88.69 151 TRP A N 1
ATOM 1097 C CA . TRP A 1 151 ? -24.895 18.029 -24.533 1.00 88.69 151 TRP A CA 1
ATOM 1098 C C . TRP A 1 151 ? -23.570 18.649 -24.113 1.00 88.69 151 TRP A C 1
ATOM 1100 O O . TRP A 1 151 ? -22.699 18.943 -24.938 1.00 88.69 151 TRP A O 1
ATOM 1110 N N . SER A 1 152 ? -23.418 18.805 -22.803 1.00 85.38 152 SER A N 1
ATOM 1111 C CA . SER A 1 152 ? -22.157 19.155 -22.161 1.00 85.38 152 SER A CA 1
ATOM 1112 C C . SER A 1 152 ? -22.084 18.532 -20.774 1.00 85.38 152 SER A C 1
ATOM 1114 O O . SER A 1 152 ? -23.059 18.547 -20.021 1.00 85.38 152 SER A O 1
ATOM 1116 N N . SER A 1 153 ? -20.921 17.988 -20.438 1.00 83.62 153 SER A N 1
ATOM 1117 C CA . SER A 1 153 ? -20.613 17.421 -19.131 1.00 83.62 153 SER A CA 1
ATOM 1118 C C . SER A 1 153 ? -19.443 18.141 -18.471 1.00 83.62 153 SER A C 1
ATOM 1120 O O . SER A 1 153 ? -18.466 18.487 -19.136 1.00 83.62 153 SER A O 1
ATOM 1122 N N . GLU A 1 154 ? -19.516 18.285 -17.156 1.00 79.50 154 GLU A N 1
ATOM 1123 C CA . GLU A 1 154 ? -18.476 18.824 -16.285 1.00 79.50 154 GLU A CA 1
ATOM 1124 C C . GLU A 1 154 ? -17.985 17.724 -15.342 1.00 79.50 154 GLU A C 1
ATOM 1126 O O . GLU A 1 154 ? -18.767 16.880 -14.908 1.00 79.50 154 GLU A O 1
ATOM 1131 N N . ASN A 1 155 ? -16.688 17.724 -15.023 1.00 75.94 155 ASN A N 1
ATOM 1132 C CA . ASN A 1 155 ? -16.049 16.714 -14.159 1.00 75.94 155 ASN A CA 1
ATOM 1133 C C . ASN A 1 155 ? -16.249 15.262 -14.642 1.00 75.94 155 ASN A C 1
ATOM 1135 O O . ASN A 1 155 ? -16.301 14.328 -13.846 1.00 75.94 155 ASN A O 1
ATOM 1139 N N . ALA A 1 156 ? -16.376 15.088 -15.958 1.00 76.88 156 ALA A N 1
ATOM 1140 C CA . ALA A 1 156 ? -16.587 13.809 -16.618 1.00 76.88 156 ALA A CA 1
ATOM 1141 C C . ALA A 1 156 ? -15.512 13.561 -17.680 1.00 76.88 156 ALA A C 1
ATOM 1143 O O . ALA A 1 156 ? -15.065 14.503 -18.341 1.00 76.88 156 ALA A O 1
ATOM 1144 N N . ASP A 1 157 ? -15.118 12.306 -17.873 1.00 78.19 157 ASP A N 1
ATOM 1145 C CA . ASP A 1 157 ? -14.168 11.859 -18.892 1.00 78.19 157 ASP A CA 1
ATOM 1146 C C . ASP A 1 157 ? -14.808 11.397 -20.196 1.00 78.19 157 ASP A C 1
ATOM 1148 O O . ASP A 1 157 ? -14.167 11.420 -21.247 1.00 78.19 157 ASP A O 1
ATOM 1152 N N . GLY A 1 158 ? -16.107 11.125 -20.165 1.00 79.38 158 GLY A N 1
ATOM 1153 C CA . GLY A 1 158 ? -16.909 10.860 -21.348 1.00 79.38 158 GLY A CA 1
ATOM 1154 C C . GLY A 1 158 ? -18.394 10.923 -21.031 1.00 79.38 158 GLY A C 1
ATOM 1155 O O . GLY A 1 158 ? -18.791 11.042 -19.868 1.00 79.38 158 GLY A O 1
ATOM 1156 N N . ALA A 1 159 ? -19.216 10.833 -22.071 1.00 85.75 159 ALA A N 1
ATOM 1157 C CA . ALA A 1 159 ? -20.656 10.709 -21.927 1.00 85.75 159 ALA A CA 1
ATOM 1158 C C . ALA A 1 159 ? -21.207 9.656 -22.895 1.00 85.75 159 ALA A C 1
ATOM 1160 O O . ALA A 1 159 ? -20.566 9.308 -23.880 1.00 85.75 159 ALA A O 1
ATOM 1161 N N . SER A 1 160 ? -22.396 9.136 -22.622 1.00 86.31 160 SER A N 1
ATOM 1162 C CA . SER A 1 160 ? -23.090 8.190 -23.496 1.00 86.31 160 SER A CA 1
ATOM 1163 C C . SER A 1 160 ? -24.556 8.586 -23.605 1.00 86.31 160 SER A C 1
ATOM 1165 O O . SER A 1 160 ? -25.146 9.013 -22.608 1.00 86.31 160 SER A O 1
ATOM 1167 N N . ILE A 1 161 ? -25.129 8.490 -24.805 1.00 87.12 161 ILE A N 1
ATOM 1168 C CA . ILE A 1 161 ? -26.539 8.805 -25.064 1.00 87.12 161 ILE A CA 1
ATOM 1169 C C . ILE A 1 161 ? -27.238 7.559 -25.612 1.00 87.12 161 ILE A C 1
ATOM 1171 O O . ILE A 1 161 ? -26.724 6.861 -26.489 1.00 87.12 161 ILE A O 1
ATOM 1175 N N . ASP A 1 162 ? -28.429 7.289 -25.088 1.00 83.19 162 ASP A N 1
ATOM 1176 C CA . ASP A 1 162 ? -29.274 6.166 -25.483 1.00 83.19 162 ASP A CA 1
ATOM 1177 C C . ASP A 1 162 ? -29.889 6.323 -26.897 1.00 83.19 162 ASP A C 1
ATOM 1179 O O . ASP A 1 162 ? -29.456 7.128 -27.726 1.00 83.19 162 ASP A O 1
ATOM 1183 N N . HIS A 1 163 ? -30.852 5.455 -27.233 1.00 82.75 163 HIS A N 1
ATOM 1184 C CA . HIS A 1 163 ? -31.530 5.427 -28.537 1.00 82.75 163 HIS A CA 1
ATOM 1185 C C . HIS A 1 163 ? -30.590 5.279 -29.750 1.00 82.75 163 HIS A C 1
ATOM 1187 O O . HIS A 1 163 ? -30.842 5.811 -30.833 1.00 82.75 163 HIS A O 1
ATOM 1193 N N . GLY A 1 164 ? -29.517 4.498 -29.576 1.00 73.19 164 GLY A N 1
ATOM 1194 C CA . GLY A 1 164 ? -28.590 4.127 -30.650 1.00 73.19 164 GLY A CA 1
ATOM 1195 C C . GLY A 1 164 ? -27.551 5.199 -30.991 1.00 73.19 164 GLY A C 1
ATOM 1196 O O . GLY A 1 164 ? -26.894 5.099 -32.028 1.00 73.19 164 GLY A O 1
ATOM 1197 N N . ILE A 1 165 ? -27.397 6.224 -30.144 1.00 84.62 165 ILE A N 1
ATOM 1198 C CA . ILE A 1 165 ? -26.367 7.255 -30.308 1.00 84.62 165 ILE A CA 1
ATOM 1199 C C . ILE A 1 165 ? -25.007 6.748 -29.816 1.00 84.62 165 ILE A C 1
ATOM 1201 O O . ILE A 1 165 ? -24.034 6.880 -30.562 1.00 84.62 165 ILE A O 1
ATOM 1205 N N . GLY A 1 166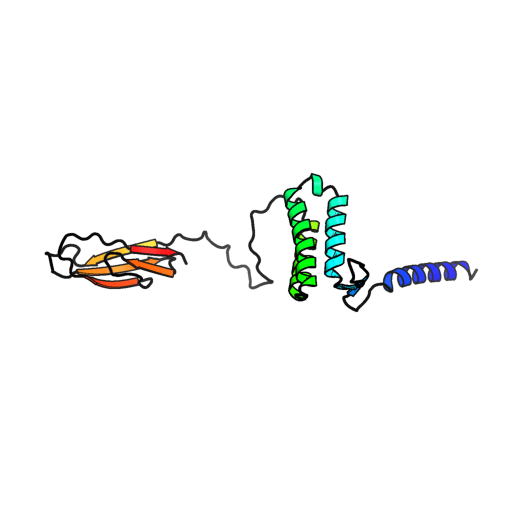 ? -24.972 6.117 -28.639 1.00 84.94 166 GLY A N 1
ATOM 1206 C CA . GLY A 1 166 ? -23.787 5.487 -28.057 1.00 84.94 166 GLY A CA 1
ATOM 1207 C C . GLY A 1 166 ? -22.854 6.475 -27.361 1.00 84.94 166 GLY A C 1
ATOM 1208 O O . GLY A 1 166 ? -23.275 7.554 -26.935 1.00 84.94 166 GLY A O 1
ATOM 1209 N N . ASP A 1 167 ? -21.584 6.089 -27.249 1.00 86.19 167 ASP A N 1
ATOM 1210 C CA . ASP A 1 167 ? -20.563 6.900 -26.591 1.00 86.19 167 ASP A CA 1
ATOM 1211 C C . ASP A 1 167 ? -20.255 8.172 -27.379 1.00 86.19 167 ASP A C 1
ATOM 1213 O O . ASP A 1 167 ? -20.084 8.178 -28.601 1.00 86.19 167 ASP A O 1
ATOM 1217 N N . VAL A 1 168 ? -20.177 9.272 -26.644 1.00 81.94 168 VAL A N 1
ATOM 1218 C CA . VAL A 1 168 ? -19.952 10.617 -27.150 1.00 81.94 168 VAL A CA 1
ATOM 1219 C C . VAL A 1 168 ? -18.893 11.331 -26.307 1.00 81.94 168 VAL A C 1
ATOM 1221 O O . VAL A 1 168 ? -18.605 10.979 -25.163 1.00 81.94 168 VAL A O 1
ATOM 1224 N N . GLY A 1 169 ? -18.282 12.367 -26.882 1.00 81.31 169 GLY A N 1
ATOM 1225 C CA . GLY A 1 169 ? -17.354 13.225 -26.146 1.00 81.31 169 GLY A CA 1
ATOM 1226 C C . GLY A 1 169 ? -18.046 14.019 -25.031 1.00 81.31 169 GLY A C 1
ATOM 1227 O O . GLY A 1 169 ? -19.274 14.087 -24.963 1.00 81.31 169 GLY A O 1
ATOM 1228 N N . LYS A 1 170 ? -17.240 14.684 -24.193 1.00 80.12 170 LYS A N 1
ATOM 1229 C CA . LYS A 1 170 ? -17.695 15.509 -23.053 1.00 80.12 170 LYS A CA 1
ATOM 1230 C C . LYS A 1 170 ? -18.708 16.594 -23.448 1.00 80.12 170 LYS A C 1
ATOM 1232 O O . LYS A 1 170 ? -19.535 17.006 -22.644 1.00 80.12 170 LYS A O 1
ATOM 1237 N N . SER A 1 171 ? -18.663 17.071 -24.684 1.00 85.31 171 SER A N 1
ATOM 1238 C CA . SER A 1 171 ? -19.680 17.947 -25.252 1.00 85.31 171 SER A CA 1
ATOM 1239 C C . SER A 1 171 ? -19.821 17.694 -26.744 1.00 85.31 171 SER A C 1
ATOM 1241 O O . SER A 1 171 ? -18.918 17.156 -27.391 1.00 85.31 171 SER A O 1
ATOM 1243 N N . GLY A 1 172 ? -20.969 18.062 -27.296 1.00 86.00 172 GLY A N 1
ATOM 1244 C CA . GLY A 1 172 ? -21.220 17.894 -28.715 1.00 86.00 172 GLY A CA 1
ATOM 1245 C C . GLY A 1 172 ? -22.650 18.207 -29.107 1.00 86.00 172 GLY A C 1
ATOM 1246 O O . GLY A 1 172 ? -23.471 18.641 -28.296 1.00 86.00 172 GLY A O 1
ATOM 1247 N N . SER A 1 173 ? -22.928 17.993 -30.389 1.00 87.00 173 SER A N 1
ATOM 1248 C CA . SER A 1 173 ? -24.275 18.077 -30.931 1.00 87.00 173 SER A CA 1
ATOM 1249 C C . SER A 1 173 ? -24.521 16.962 -31.936 1.00 87.00 173 SER A C 1
ATOM 1251 O O . SER A 1 173 ? -23.596 16.524 -32.626 1.00 87.00 173 SER A O 1
ATOM 1253 N N . ARG A 1 174 ? -25.761 16.480 -32.009 1.00 85.25 174 ARG A N 1
ATOM 1254 C CA . ARG A 1 174 ? -26.165 15.436 -32.951 1.00 85.25 174 ARG A CA 1
ATOM 1255 C C . ARG A 1 174 ? -27.601 15.647 -33.388 1.00 85.25 174 ARG A C 1
ATOM 1257 O O . ARG A 1 174 ? -28.495 15.807 -32.563 1.00 85.25 174 ARG A O 1
ATOM 1264 N N . GLN A 1 175 ? -27.817 15.613 -34.696 1.00 87.44 175 GLN A N 1
ATOM 1265 C CA . GLN A 1 175 ? -29.157 15.651 -35.259 1.00 87.44 175 GLN A CA 1
ATOM 1266 C C . GLN A 1 175 ? -29.831 14.282 -35.119 1.00 87.44 175 GLN A C 1
ATOM 1268 O O . GLN A 1 175 ? -29.231 13.249 -35.424 1.00 87.44 175 GLN A O 1
ATOM 1273 N N . VAL A 1 176 ? -31.083 14.290 -34.673 1.00 82.75 176 VAL A N 1
ATOM 1274 C CA . VAL A 1 176 ? -31.944 13.112 -34.537 1.00 82.75 176 VAL A CA 1
ATOM 1275 C C . VAL A 1 176 ? -33.302 13.398 -35.166 1.00 82.75 176 VAL A C 1
ATOM 1277 O O . VAL A 1 176 ? -33.790 14.522 -35.090 1.00 82.75 176 VAL A O 1
ATOM 1280 N N . CYS A 1 177 ? -33.919 12.397 -35.792 1.00 85.88 177 CYS A N 1
ATOM 1281 C CA . CYS A 1 177 ? -35.215 12.536 -36.466 1.00 85.88 177 CYS A CA 1
ATOM 1282 C C . CYS A 1 177 ? -36.193 11.473 -35.937 1.00 85.88 177 CYS A C 1
ATOM 1284 O O . CYS A 1 177 ? -36.405 10.452 -36.596 1.00 85.88 177 CYS A O 1
ATOM 1286 N N . PRO A 1 178 ? -36.724 11.642 -34.712 1.00 78.94 178 PRO A N 1
ATOM 1287 C CA . PRO A 1 178 ? -37.571 10.637 -34.080 1.00 78.94 178 PRO A CA 1
ATOM 1288 C C . PRO A 1 178 ? -38.930 10.522 -34.788 1.00 78.94 178 PRO A C 1
ATOM 1290 O O . PRO A 1 178 ? -39.545 11.518 -35.165 1.00 78.94 178 PRO A O 1
ATOM 1293 N N . THR A 1 179 ? -39.433 9.299 -34.958 1.00 81.81 179 THR A N 1
ATOM 1294 C CA . THR A 1 179 ? -40.744 9.020 -35.584 1.00 81.81 179 THR A CA 1
ATOM 1295 C C . THR A 1 179 ? -41.890 8.923 -34.571 1.00 81.81 179 THR A C 1
ATOM 1297 O O . THR A 1 179 ? -43.044 8.785 -34.961 1.00 81.81 179 THR A O 1
ATOM 1300 N N . ALA A 1 180 ? -41.577 8.985 -33.277 1.00 76.88 180 ALA A N 1
ATOM 1301 C CA . ALA A 1 180 ? -42.511 9.019 -32.155 1.00 76.88 180 ALA A CA 1
ATOM 1302 C C . ALA A 1 180 ? -41.858 9.756 -30.971 1.00 76.88 180 ALA A C 1
ATOM 1304 O O . ALA A 1 180 ? -40.645 9.979 -30.971 1.00 76.88 180 ALA A O 1
ATOM 1305 N N . THR A 1 181 ? -42.636 10.121 -29.949 1.00 78.06 181 THR A N 1
ATOM 1306 C CA . THR A 1 181 ? -42.109 10.754 -28.729 1.00 78.06 181 THR A CA 1
ATOM 1307 C C . THR A 1 181 ? -41.018 9.884 -28.104 1.00 78.06 181 THR A C 1
ATOM 1309 O O . THR A 1 181 ? -41.279 8.756 -27.693 1.00 78.06 181 THR A O 1
ATOM 1312 N N . THR A 1 182 ? -39.793 10.408 -28.056 1.00 75.19 182 THR A N 1
ATOM 1313 C CA . THR A 1 182 ? -38.591 9.679 -27.629 1.00 75.19 182 THR A CA 1
ATOM 1314 C C . THR A 1 182 ? -37.915 10.450 -26.498 1.00 75.19 182 THR A C 1
ATOM 1316 O O . THR A 1 182 ? -37.704 11.656 -26.626 1.00 75.19 182 THR A O 1
ATOM 1319 N N . LEU A 1 183 ? -37.601 9.769 -25.393 1.00 82.38 183 LEU A N 1
ATOM 1320 C CA . LEU A 1 183 ? -36.916 10.353 -24.241 1.00 82.38 183 LEU A CA 1
ATOM 1321 C C . LEU A 1 183 ? -35.428 10.020 -24.321 1.00 82.38 183 LEU A C 1
ATOM 1323 O O . LEU A 1 183 ? -35.054 8.877 -24.108 1.00 82.38 183 LEU A O 1
ATOM 1327 N N . TYR A 1 184 ? -34.593 11.017 -24.598 1.00 76.94 184 TYR A N 1
ATOM 1328 C CA . TYR A 1 184 ? -33.145 10.827 -24.641 1.00 76.94 184 TYR A CA 1
ATOM 1329 C C . TYR A 1 184 ? -32.520 11.008 -23.256 1.00 76.94 184 TYR A C 1
ATOM 1331 O O . TYR A 1 184 ? -32.747 12.031 -22.604 1.00 76.94 184 TYR A O 1
ATOM 1339 N N . THR A 1 185 ? -31.692 10.052 -22.841 1.00 81.50 185 THR A N 1
ATOM 1340 C CA . THR A 1 185 ? -30.943 10.077 -21.578 1.00 81.50 185 THR A CA 1
ATOM 1341 C C . THR A 1 185 ? -29.451 10.177 -21.866 1.00 81.50 185 THR A C 1
ATOM 1343 O O . THR A 1 185 ? -28.902 9.374 -22.620 1.00 81.50 185 THR A O 1
ATOM 1346 N N . VAL A 1 186 ? -28.777 11.141 -21.234 1.00 81.50 186 VAL A N 1
ATOM 1347 C CA . VAL A 1 186 ? -27.313 11.253 -21.254 1.00 81.50 186 VAL A CA 1
ATOM 1348 C C . VAL A 1 186 ? -26.728 10.794 -19.919 1.00 81.50 186 VAL A C 1
ATOM 1350 O O . VAL A 1 186 ? -27.214 11.173 -18.855 1.00 81.50 186 VAL A O 1
ATOM 1353 N N . THR A 1 187 ? -25.665 9.995 -19.975 1.00 82.12 187 THR A N 1
ATOM 1354 C CA . THR A 1 187 ? -24.908 9.542 -18.801 1.00 82.12 187 THR A CA 1
ATOM 1355 C C . THR A 1 187 ? -23.480 10.048 -18.896 1.00 82.12 187 THR A C 1
ATOM 1357 O O . THR A 1 187 ? -22.790 9.714 -19.853 1.00 82.12 187 THR A O 1
ATOM 1360 N N . ALA A 1 188 ? -23.027 10.831 -17.917 1.00 82.56 188 ALA A N 1
ATOM 1361 C CA . ALA A 1 188 ? -21.627 11.229 -17.800 1.00 82.56 188 ALA A CA 1
ATOM 1362 C C . ALA A 1 188 ? -20.843 10.252 -16.919 1.00 82.56 188 ALA A C 1
ATOM 1364 O O . ALA A 1 188 ? -21.315 9.826 -15.866 1.00 82.56 188 ALA A O 1
ATOM 1365 N N . MET A 1 189 ? -19.630 9.925 -17.350 1.00 79.44 189 MET A N 1
ATOM 1366 C CA . MET A 1 189 ? -18.693 9.067 -16.630 1.00 79.44 189 MET A CA 1
ATOM 1367 C C . MET A 1 189 ? -17.641 9.955 -15.971 1.00 79.44 189 MET A C 1
ATOM 1369 O O . MET A 1 189 ? -17.021 10.749 -16.668 1.00 79.44 189 MET A O 1
ATOM 1373 N N . GLY A 1 190 ? -17.487 9.864 -14.647 1.00 71.62 190 GLY A N 1
ATOM 1374 C CA . GLY A 1 190 ? -16.573 10.710 -13.866 1.00 71.62 190 GLY A CA 1
ATOM 1375 C C . GLY A 1 190 ? -15.118 10.639 -14.334 1.00 71.62 190 GLY A C 1
ATOM 1376 O O . GLY A 1 190 ? -14.712 9.627 -14.905 1.00 71.62 190 GLY A O 1
ATOM 1377 N N . ALA A 1 191 ? -14.392 11.735 -14.107 1.00 57.12 191 ALA A N 1
ATOM 1378 C CA . ALA A 1 191 ? -12.959 11.873 -14.380 1.00 57.12 191 ALA A CA 1
ATOM 1379 C C . ALA A 1 191 ? -12.071 11.454 -13.196 1.00 57.12 191 ALA A C 1
ATOM 1381 O O . ALA A 1 191 ? -12.566 11.510 -12.045 1.00 57.12 191 ALA A O 1
#

pLDDT: mean 73.8, std 16.34, range [29.8, 92.94]

Radius of gyration: 32.44 Å; chains: 1; bounding box: 95×49×75 Å